Protein AF-A0A2N1C9P4-F1 (afdb_monomer)

Secondary structure (DSSP, 8-state):
---TTSHHHHHHHHHHHHHHHHHHT--HHHHHHHHHHHTT-SSHHHHHHHHHHHHHHTT---TTS-S----HHHHHHHHHHHHS--TTSEEEEEEEEETT-EEEEEEEETTEEEEEEEEHIIIIITTTHHHHHT-EEEPHHHHHHHTPBPTTPPTTT-BGGGSSEEEEEEEEETTSPPPHHHHHHHHIIIIIHHH-S-S-SEEEETTEEEE-HHHHHHHHHHHHHHHH----TTSS--

pLDDT: mean 82.22, std 16.9, range [39.0, 98.0]

Radius of gyration: 30.87 Å; Cα contacts (8 Å, |Δi|>4): 267; chains: 1; bounding box: 104×54×74 Å

Solvent-accessible surface area (backbone atoms only — not comparable to full-atom values): 13790 Å² total; per-residue (Å²): 130,83,69,72,83,43,71,67,42,54,54,51,52,52,51,51,16,53,49,43,18,65,76,70,73,48,58,61,67,63,17,34,26,57,46,23,43,78,73,78,22,92,24,42,66,52,46,52,52,52,52,56,48,55,70,55,64,79,67,75,68,73,92,85,60,102,54,92,84,64,54,68,63,56,51,48,54,51,50,43,53,68,64,56,62,63,85,77,58,48,23,37,40,36,44,41,26,59,60,80,39,67,43,81,46,73,48,76,56,100,86,42,84,48,76,45,80,41,49,40,52,72,72,31,51,74,71,39,43,39,55,75,64,61,30,40,76,56,51,66,70,56,38,53,74,63,61,32,52,23,95,86,40,58,89,88,75,34,39,43,58,81,45,76,53,44,37,34,35,36,76,39,53,44,94,64,51,79,45,72,69,59,49,42,51,48,42,47,67,54,44,30,71,76,65,44,90,73,49,55,40,42,32,26,52,74,66,40,78,42,71,32,69,57,31,55,45,55,51,51,52,52,52,54,52,59,74,64,62,69,85,64,76,86,76,79,75,130

Foldseek 3Di:
DPPCLDPVNVVVLQVQLVVQCVVVVDDSLVSSQVSVVVVVANHNVRSVVVSVVVVVVVQPDPPPDDDPDDRVVNCVVVVVVVVVDPVQFWKKKKFKAAQQDWFWDWDDDPNDIDIDIDGCVPPAVVVPLLVQLPWAKDDLVRQVVLQFADQPDDVPPHGPSVHNMIMIMHIDGNVDHDDLVVSLVSCCVRPCVVRNPRTDQWIAINSRTDGHPSSVVVVVVVVVVVVPPDDDVPPPDD

Mean predicted aligned error: 17.06 Å

Structure (mmCIF, N/CA/C/O backbone):
data_AF-A0A2N1C9P4-F1
#
_entry.id   AF-A0A2N1C9P4-F1
#
loop_
_atom_site.group_PDB
_atom_site.id
_atom_site.type_symbol
_atom_site.label_atom_id
_atom_site.label_alt_id
_atom_site.label_comp_id
_atom_site.label_asym_id
_atom_site.label_entity_id
_atom_site.label_seq_id
_atom_site.pdbx_PDB_ins_code
_atom_site.Cartn_x
_atom_site.Cartn_y
_atom_site.Cartn_z
_atom_site.occupancy
_atom_site.B_iso_or_equiv
_atom_site.auth_seq_id
_atom_site.auth_comp_id
_atom_site.auth_asym_id
_atom_site.auth_atom_id
_atom_site.pdbx_PDB_model_num
ATOM 1 N N . MET A 1 1 ? -39.144 -36.361 -19.947 1.00 58.47 1 MET A N 1
ATOM 2 C CA . MET A 1 1 ? -38.838 -35.463 -18.806 1.00 58.47 1 MET A CA 1
ATOM 3 C C . MET A 1 1 ? -39.472 -34.115 -19.102 1.00 58.47 1 MET A C 1
ATOM 5 O O . MET A 1 1 ? -39.428 -33.712 -20.255 1.00 58.47 1 MET A O 1
ATOM 9 N N . THR A 1 2 ? -40.106 -33.454 -18.130 1.00 65.81 2 THR A N 1
ATOM 10 C CA . THR A 1 2 ? -40.639 -32.092 -18.329 1.00 65.81 2 THR A CA 1
ATOM 11 C C . THR A 1 2 ? -39.482 -31.148 -18.632 1.00 65.81 2 THR A C 1
ATOM 13 O O . THR A 1 2 ? -38.492 -31.174 -17.905 1.00 65.81 2 THR A O 1
ATOM 16 N N . ASP A 1 3 ? -39.596 -30.324 -19.672 1.00 74.56 3 ASP A N 1
ATOM 17 C CA . ASP A 1 3 ? -38.558 -29.346 -19.992 1.00 74.56 3 ASP A CA 1
ATOM 18 C C . ASP A 1 3 ? -38.525 -28.232 -18.934 1.00 74.56 3 ASP A C 1
ATOM 20 O O . ASP A 1 3 ? -39.341 -27.301 -18.917 1.00 74.56 3 ASP A O 1
ATOM 24 N N . ILE A 1 4 ? -37.560 -28.362 -18.024 1.00 79.25 4 ILE A N 1
ATOM 25 C CA . ILE A 1 4 ? -37.358 -27.462 -16.891 1.00 79.25 4 ILE A CA 1
ATOM 26 C C . ILE A 1 4 ? -36.653 -26.152 -17.273 1.00 79.25 4 ILE A C 1
ATOM 28 O O . ILE A 1 4 ? -36.483 -25.267 -16.424 1.00 79.25 4 ILE A O 1
ATOM 32 N N . THR A 1 5 ? -36.198 -26.020 -18.523 1.00 75.50 5 THR A N 1
ATOM 33 C CA . THR A 1 5 ? -35.435 -24.854 -18.986 1.00 75.50 5 THR A CA 1
ATOM 34 C C . THR A 1 5 ? -36.349 -23.693 -19.382 1.00 75.50 5 THR A C 1
ATOM 36 O O . THR A 1 5 ? -35.958 -22.529 -19.225 1.00 75.50 5 THR A O 1
ATOM 39 N N . THR A 1 6 ? -37.593 -24.000 -19.771 1.00 80.62 6 THR A N 1
ATOM 40 C CA . THR A 1 6 ? -38.584 -23.038 -20.267 1.00 80.62 6 THR A CA 1
ATOM 41 C C . THR A 1 6 ? -39.008 -21.987 -19.234 1.00 80.62 6 THR A C 1
ATOM 43 O O . THR A 1 6 ? -39.088 -22.216 -18.019 1.00 80.62 6 THR A O 1
ATOM 46 N N . SER A 1 7 ? -39.343 -20.792 -19.727 1.00 77.81 7 SER A N 1
ATOM 47 C CA . SER A 1 7 ? -39.919 -19.708 -18.918 1.00 77.81 7 SER A CA 1
ATOM 48 C C . SER A 1 7 ? -41.270 -20.109 -18.307 1.00 77.81 7 SER A C 1
ATOM 50 O O . SER A 1 7 ? -41.542 -19.799 -17.143 1.00 77.81 7 SER A O 1
ATOM 52 N N . THR A 1 8 ? -42.073 -20.869 -19.054 1.00 85.12 8 THR A N 1
ATOM 53 C CA . THR A 1 8 ? -43.362 -21.427 -18.626 1.00 85.12 8 THR A CA 1
ATOM 54 C C . THR A 1 8 ? -43.203 -22.352 -17.423 1.00 85.12 8 THR A C 1
ATOM 56 O O . THR A 1 8 ? -43.909 -22.188 -16.423 1.00 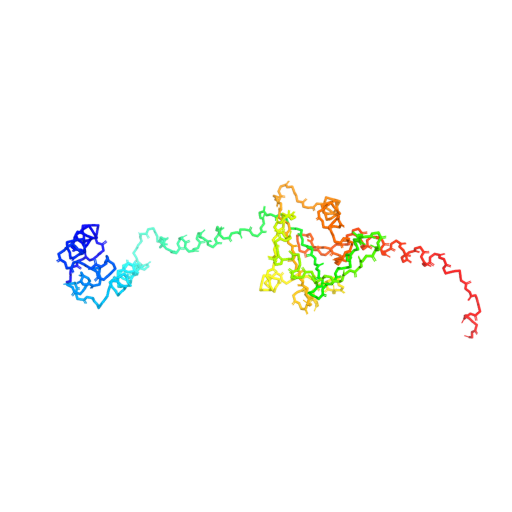85.12 8 THR A O 1
ATOM 59 N N . PHE A 1 9 ? -42.222 -23.261 -17.456 1.00 86.88 9 PHE A N 1
ATOM 60 C CA . PHE A 1 9 ? -41.922 -24.139 -16.327 1.00 86.88 9 PHE A CA 1
ATOM 61 C C . PHE A 1 9 ? -41.561 -23.345 -15.069 1.00 86.88 9 PHE A C 1
ATOM 63 O O . PHE A 1 9 ? -42.098 -23.611 -13.995 1.00 86.88 9 PHE A O 1
ATOM 70 N N . ARG A 1 10 ? -40.715 -22.312 -15.189 1.00 85.38 10 ARG A N 1
ATOM 71 C CA . ARG A 1 10 ? -40.311 -21.471 -14.047 1.00 85.38 10 ARG A CA 1
ATOM 72 C C . ARG A 1 10 ? -41.506 -20.783 -13.389 1.00 85.38 10 ARG A C 1
ATOM 74 O O . ARG A 1 10 ? -41.579 -20.712 -12.160 1.00 85.38 10 ARG A O 1
ATOM 81 N N . SER A 1 11 ? -42.428 -20.269 -14.194 1.00 86.94 11 SER A N 1
ATOM 82 C CA . SER A 1 11 ? -43.646 -19.619 -13.708 1.00 86.94 11 SER A CA 1
ATOM 83 C C . SER A 1 11 ? -44.571 -20.613 -13.004 1.00 86.94 11 SER A C 1
ATOM 85 O O . SER A 1 11 ? -45.055 -20.329 -11.907 1.00 86.94 11 SER A O 1
ATOM 87 N N . ASN A 1 12 ? -44.748 -21.806 -13.572 1.00 89.19 12 ASN A N 1
ATOM 88 C CA . ASN A 1 12 ? -45.571 -22.861 -12.981 1.00 89.19 12 ASN A CA 1
ATOM 89 C C . ASN A 1 12 ? -44.953 -23.430 -11.695 1.00 89.19 12 ASN A C 1
ATOM 91 O O . ASN A 1 12 ? -45.661 -23.614 -10.706 1.00 89.19 12 ASN A O 1
ATOM 95 N N . PHE A 1 13 ? -43.631 -23.612 -11.656 1.00 91.81 13 PHE A N 1
ATOM 96 C CA . PHE A 1 13 ? -42.894 -24.032 -10.462 1.00 91.81 13 PHE A CA 1
ATOM 97 C C . PHE A 1 13 ? -43.070 -23.036 -9.309 1.00 91.81 13 PHE A C 1
ATOM 99 O O . PHE A 1 13 ? -43.371 -23.432 -8.184 1.00 91.81 13 PHE A O 1
ATOM 106 N N . LYS A 1 14 ? -42.946 -21.729 -9.586 1.00 91.00 14 LYS A N 1
ATOM 107 C CA . LYS A 1 14 ? -43.171 -20.677 -8.581 1.00 91.00 14 LYS A CA 1
ATOM 108 C C . LYS A 1 14 ? -44.602 -20.693 -8.046 1.00 91.00 14 LYS A C 1
ATOM 110 O O . LYS A 1 14 ? -44.789 -20.596 -6.836 1.00 91.00 14 LYS A O 1
ATOM 115 N N . LYS A 1 15 ? -45.603 -20.824 -8.926 1.00 92.94 15 LYS A N 1
ATOM 116 C CA . LYS A 1 15 ? -47.015 -20.924 -8.521 1.00 92.94 15 LYS A CA 1
ATOM 117 C C . LYS A 1 15 ? -47.236 -22.133 -7.610 1.00 92.94 15 LYS A C 1
ATOM 119 O O . LYS A 1 15 ? -47.781 -21.974 -6.526 1.00 92.94 15 LYS A O 1
ATOM 124 N N . LEU A 1 16 ? -46.718 -23.299 -7.994 1.00 91.62 16 LEU A N 1
ATOM 125 C CA . LEU A 1 16 ? -46.804 -24.526 -7.204 1.00 91.62 16 LEU A CA 1
ATOM 126 C C . LEU A 1 16 ? -46.154 -24.378 -5.820 1.00 91.62 16 LEU A C 1
ATOM 128 O O . LEU A 1 16 ? -46.776 -24.727 -4.819 1.00 91.62 16 LEU A O 1
ATOM 132 N N . ALA A 1 17 ? -44.941 -23.822 -5.746 1.00 91.94 17 ALA A N 1
ATOM 133 C CA . ALA A 1 17 ? -44.260 -23.580 -4.475 1.00 91.94 17 ALA A CA 1
ATOM 134 C C . ALA A 1 17 ? -45.058 -22.620 -3.576 1.00 91.94 17 ALA A C 1
ATOM 136 O O . ALA A 1 17 ? -45.168 -22.852 -2.377 1.00 91.94 17 ALA A O 1
ATOM 137 N N . ARG A 1 18 ? -45.678 -21.575 -4.145 1.00 92.00 18 ARG A N 1
ATOM 138 C CA . ARG A 1 18 ? -46.551 -20.653 -3.398 1.00 92.00 18 ARG A CA 1
ATOM 139 C C . ARG A 1 18 ? -47.841 -21.315 -2.911 1.00 92.00 18 ARG A C 1
ATOM 141 O O . ARG A 1 18 ? -48.270 -21.017 -1.801 1.00 92.00 18 ARG A O 1
ATOM 148 N N . THR A 1 19 ? -48.441 -22.210 -3.692 1.00 94.25 19 THR A N 1
ATOM 149 C CA . THR A 1 19 ? -49.615 -22.982 -3.259 1.00 94.25 19 THR A CA 1
ATOM 150 C C . THR A 1 19 ? -49.263 -23.923 -2.108 1.00 94.25 19 THR A C 1
ATOM 152 O O . THR A 1 19 ? -49.958 -23.927 -1.100 1.00 94.25 19 THR A O 1
ATOM 155 N N . ILE A 1 20 ? -48.147 -24.653 -2.209 1.00 91.62 20 ILE A N 1
ATOM 156 C CA . ILE A 1 20 ? -47.656 -25.541 -1.141 1.00 91.62 20 ILE A CA 1
ATOM 157 C C . ILE A 1 20 ? -47.338 -24.738 0.127 1.00 91.62 20 ILE A C 1
ATOM 159 O O . ILE A 1 20 ? -47.704 -25.147 1.222 1.00 91.62 20 ILE A O 1
ATOM 163 N N . GLN A 1 21 ? -46.712 -23.566 -0.020 1.00 93.06 21 GLN A N 1
ATOM 164 C CA . GLN A 1 21 ? -46.420 -22.668 1.097 1.00 93.06 21 GLN A CA 1
ATOM 165 C C . GLN A 1 21 ? -47.690 -22.304 1.883 1.00 93.06 21 GLN A C 1
ATOM 167 O O . GLN A 1 21 ? -47.681 -22.344 3.110 1.00 93.06 21 GLN A O 1
ATOM 172 N N . LYS A 1 22 ? -48.771 -21.951 1.173 1.00 92.19 22 LYS A N 1
ATOM 173 C CA . LYS A 1 22 ? -50.045 -21.543 1.780 1.00 92.19 22 LYS A CA 1
ATOM 174 C C . LYS A 1 22 ? -50.816 -22.715 2.385 1.00 92.19 22 LYS A C 1
ATOM 176 O O . LYS A 1 22 ? -51.329 -22.573 3.485 1.00 92.19 22 LYS A O 1
ATOM 181 N N . ASN A 1 23 ? -50.885 -23.846 1.684 1.00 91.75 23 ASN A N 1
ATOM 182 C CA . ASN A 1 23 ? -51.675 -24.998 2.122 1.00 91.75 23 ASN A CA 1
ATOM 183 C C . ASN A 1 23 ? -51.042 -25.716 3.319 1.00 91.75 23 ASN A C 1
ATOM 185 O O . ASN A 1 23 ? -51.755 -26.130 4.226 1.00 91.75 23 ASN A O 1
ATOM 189 N N . ASP A 1 24 ? -49.713 -25.832 3.334 1.00 88.69 24 ASP A N 1
ATOM 190 C CA . ASP A 1 24 ? -49.000 -26.615 4.347 1.00 88.69 24 ASP A CA 1
ATOM 191 C C . ASP A 1 24 ? -48.473 -25.742 5.503 1.00 88.69 24 ASP A C 1
ATOM 193 O O . ASP A 1 24 ? -47.861 -26.263 6.433 1.00 88.69 24 ASP A O 1
ATOM 197 N N . GLY A 1 25 ? -48.641 -24.414 5.433 1.00 90.75 25 GLY A N 1
ATOM 198 C CA . GLY A 1 25 ? -48.176 -23.476 6.463 1.00 90.75 25 GLY A CA 1
ATOM 199 C C . GLY A 1 25 ? -46.653 -23.448 6.660 1.00 90.75 25 GLY A C 1
ATOM 200 O O . GLY A 1 25 ? -46.172 -23.149 7.750 1.00 90.75 25 GLY A O 1
ATOM 201 N N . ILE A 1 26 ? -45.871 -23.782 5.629 1.00 89.25 26 ILE A N 1
ATOM 202 C CA . ILE A 1 26 ? -44.404 -23.886 5.711 1.00 89.25 26 ILE A CA 1
ATOM 203 C C . ILE A 1 26 ? -43.690 -22.667 5.119 1.00 89.25 26 ILE A C 1
ATOM 205 O O . ILE A 1 26 ? -44.245 -21.908 4.325 1.00 89.25 26 ILE A O 1
ATOM 209 N N . CYS A 1 27 ? -42.408 -22.491 5.455 1.00 88.81 27 CYS A N 1
ATOM 210 C CA . CYS A 1 27 ? -41.579 -21.465 4.826 1.00 88.81 27 CYS A CA 1
ATOM 211 C C . CYS A 1 27 ? -41.353 -21.754 3.329 1.00 88.81 27 CYS A C 1
ATOM 213 O O . CYS A 1 27 ? -41.342 -22.904 2.882 1.00 88.81 27 CYS A O 1
ATOM 215 N N . TYR A 1 28 ? -41.141 -20.696 2.541 1.00 89.75 28 TYR A N 1
ATOM 216 C CA . TYR A 1 28 ? -41.050 -20.795 1.081 1.00 89.75 28 TYR A CA 1
ATOM 217 C C . TYR A 1 28 ? -39.915 -21.715 0.604 1.00 89.75 28 TYR A C 1
ATOM 219 O O . TYR A 1 28 ? -40.117 -22.473 -0.337 1.00 89.75 28 TYR A O 1
ATOM 227 N N . SER A 1 29 ? -38.767 -21.720 1.292 1.00 88.81 29 SER A N 1
ATOM 228 C CA . SER A 1 29 ? -37.640 -22.612 0.972 1.00 88.81 29 SER A CA 1
ATOM 229 C C . SER A 1 29 ? -38.039 -24.095 1.058 1.00 88.81 29 SER A C 1
ATOM 231 O O . SER A 1 29 ? -37.927 -24.832 0.079 1.00 88.81 29 SER A O 1
ATOM 233 N N . LYS A 1 30 ? -38.673 -24.512 2.166 1.00 89.12 30 LYS A N 1
ATOM 234 C CA . LYS A 1 30 ? -39.201 -25.882 2.319 1.00 89.12 30 LYS A CA 1
ATOM 235 C C . LYS A 1 30 ? -40.286 -26.207 1.285 1.00 89.12 30 LYS A C 1
ATOM 237 O O . LYS A 1 30 ? -40.386 -27.346 0.829 1.00 89.12 30 LYS A O 1
ATOM 242 N N . ALA A 1 31 ? -41.093 -25.220 0.891 1.00 90.38 31 ALA A N 1
ATOM 243 C CA . ALA A 1 31 ? -42.084 -25.391 -0.169 1.00 90.38 31 ALA A CA 1
ATOM 244 C C . ALA A 1 31 ? -41.442 -25.595 -1.553 1.00 90.38 31 ALA A C 1
ATOM 246 O O . ALA A 1 31 ? -41.960 -26.375 -2.352 1.00 90.38 31 ALA A O 1
ATOM 247 N N . GLN A 1 32 ? -40.304 -24.949 -1.832 1.00 93.00 32 GLN A N 1
ATOM 248 C CA . GLN A 1 32 ? -39.538 -25.161 -3.063 1.00 93.00 32 GLN A CA 1
ATOM 249 C C . GLN A 1 32 ? -38.935 -26.566 -3.121 1.00 93.00 32 GLN A C 1
ATOM 251 O O . GLN A 1 32 ? -39.002 -27.193 -4.176 1.00 93.00 32 GLN A O 1
ATOM 256 N N . ASP A 1 33 ? -38.428 -27.096 -2.007 1.00 89.94 33 ASP A N 1
ATOM 257 C CA . ASP A 1 33 ? -37.924 -28.474 -1.954 1.00 89.94 33 ASP A CA 1
ATOM 258 C C . ASP A 1 33 ? -39.041 -29.498 -2.178 1.00 89.94 33 ASP A C 1
ATOM 260 O O . ASP A 1 33 ? -38.892 -30.427 -2.972 1.00 89.94 33 ASP A O 1
ATOM 264 N N . ARG A 1 34 ? -40.214 -29.301 -1.558 1.00 89.94 34 ARG A N 1
ATOM 265 C CA . ARG A 1 34 ? -41.393 -30.149 -1.817 1.00 89.94 34 ARG A CA 1
ATOM 266 C C . ARG A 1 34 ? -41.859 -30.059 -3.270 1.00 89.94 34 ARG A C 1
ATOM 268 O O . ARG A 1 34 ? -42.225 -31.073 -3.862 1.00 89.94 34 ARG A O 1
ATOM 275 N N . ALA A 1 35 ? -41.835 -28.863 -3.857 1.00 91.19 35 ALA A N 1
ATOM 276 C CA . ALA A 1 35 ? -42.153 -28.675 -5.267 1.00 91.19 35 ALA A CA 1
ATOM 277 C C . ALA A 1 35 ? -41.133 -29.382 -6.176 1.00 91.19 35 ALA A C 1
ATOM 279 O O . ALA A 1 35 ? -41.540 -30.015 -7.144 1.00 91.19 35 ALA A O 1
ATOM 280 N N . ALA A 1 36 ? -39.835 -29.331 -5.858 1.00 91.12 36 ALA A N 1
ATOM 281 C CA . ALA A 1 36 ? -38.777 -30.002 -6.615 1.00 91.12 36 ALA A CA 1
ATOM 282 C C . ALA A 1 36 ? -38.941 -31.532 -6.613 1.00 91.12 36 ALA A C 1
ATOM 284 O O . ALA A 1 36 ? -38.832 -32.156 -7.671 1.00 91.12 36 ALA A O 1
ATOM 285 N N . LYS A 1 37 ? -39.346 -32.116 -5.477 1.00 90.62 37 LYS A N 1
ATOM 286 C CA . LYS A 1 37 ? -39.650 -33.554 -5.362 1.00 90.62 37 LYS A CA 1
ATOM 287 C C . LYS A 1 37 ? -40.773 -34.011 -6.289 1.00 90.62 37 LYS A C 1
ATOM 289 O O . LYS A 1 37 ? -40.684 -35.096 -6.859 1.00 90.62 37 LYS A O 1
ATOM 294 N N . LYS A 1 38 ? -41.787 -33.168 -6.538 1.00 89.00 38 LYS A N 1
ATOM 295 C CA . LYS A 1 38 ? -42.839 -33.463 -7.537 1.00 89.00 38 LYS A CA 1
ATOM 296 C C . LYS A 1 38 ? -42.292 -33.584 -8.964 1.00 89.00 38 LYS A C 1
ATOM 298 O O . LYS A 1 38 ? -42.896 -34.264 -9.786 1.00 89.00 38 LYS A O 1
ATOM 303 N N . TYR A 1 39 ? -41.146 -32.968 -9.242 1.00 87.00 39 TYR A N 1
ATOM 304 C CA . TYR A 1 39 ? -40.430 -33.074 -10.513 1.00 87.00 39 TYR A CA 1
ATOM 305 C C . TYR A 1 39 ? -39.281 -34.093 -10.473 1.00 87.00 39 TYR A C 1
ATOM 307 O O . TYR A 1 39 ? -38.439 -34.073 -11.364 1.00 87.00 39 TYR A O 1
ATOM 315 N N . LYS A 1 40 ? -39.268 -35.005 -9.486 1.00 88.94 40 LYS A N 1
ATOM 316 C CA . LYS A 1 40 ? -38.244 -36.049 -9.294 1.00 88.94 40 LYS A CA 1
ATOM 317 C C . LYS A 1 40 ? -36.839 -35.518 -8.970 1.00 88.94 40 LYS A C 1
ATOM 319 O O . LYS A 1 40 ? -35.855 -36.169 -9.296 1.00 88.94 40 LYS A O 1
ATOM 324 N N . PHE A 1 41 ? -36.747 -34.358 -8.319 1.00 88.62 41 PHE A N 1
ATOM 325 C CA . PHE A 1 41 ? -35.488 -33.834 -7.782 1.00 88.62 41 PHE A CA 1
ATOM 326 C C . PHE A 1 41 ? -35.503 -33.860 -6.256 1.00 88.62 41 PHE A C 1
ATOM 328 O O . PHE A 1 41 ? -36.501 -33.484 -5.643 1.00 88.62 41 PHE A O 1
ATOM 335 N N . ASP A 1 42 ? -34.387 -34.239 -5.637 1.00 87.19 42 ASP A N 1
ATOM 336 C CA . ASP A 1 42 ? -34.299 -34.387 -4.176 1.00 87.19 42 ASP A CA 1
ATOM 337 C C . ASP A 1 42 ? -34.498 -33.066 -3.419 1.00 87.19 42 ASP A C 1
ATOM 339 O O . ASP A 1 42 ? -35.046 -33.046 -2.313 1.00 87.19 42 ASP A O 1
ATOM 343 N N . SER A 1 43 ? -34.087 -31.955 -4.035 1.00 90.88 43 SER A N 1
AT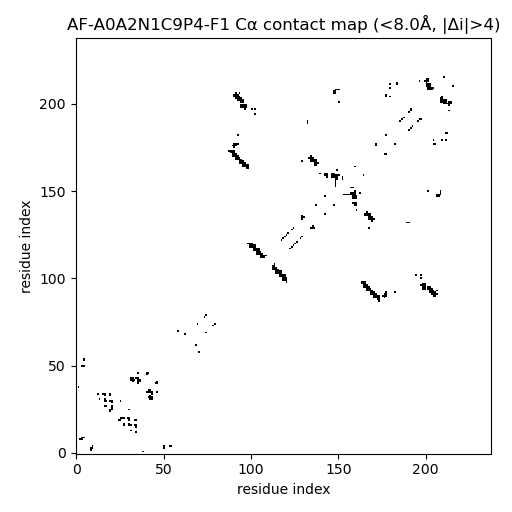OM 344 C CA . SER A 1 43 ? -34.194 -30.600 -3.495 1.00 90.88 43 SER A CA 1
ATOM 345 C C . SER A 1 43 ? -34.275 -29.550 -4.603 1.00 90.88 43 SER A C 1
ATOM 347 O O . SER A 1 43 ? -33.992 -29.813 -5.779 1.00 90.88 43 SER A O 1
ATOM 349 N N . TYR A 1 44 ? -34.622 -28.317 -4.230 1.00 88.25 44 TYR A N 1
ATOM 350 C CA . TYR A 1 44 ? -34.570 -27.179 -5.142 1.00 88.25 44 TYR A CA 1
ATOM 351 C C . TYR A 1 44 ? -33.143 -26.901 -5.633 1.00 88.25 44 TYR A C 1
ATOM 353 O O . TYR A 1 44 ? -32.955 -26.543 -6.798 1.00 88.25 44 TYR A O 1
ATOM 361 N N . HIS A 1 45 ? -32.138 -27.127 -4.783 1.00 88.62 45 HIS A N 1
ATOM 362 C CA . HIS A 1 45 ? -30.732 -27.033 -5.173 1.00 88.62 45 HIS A CA 1
ATOM 363 C C . HIS A 1 45 ? -30.366 -28.058 -6.253 1.00 88.62 45 HIS A C 1
ATOM 365 O O . HIS A 1 45 ? -29.736 -27.682 -7.240 1.00 88.62 45 HIS A O 1
ATOM 371 N N . ALA A 1 46 ? -30.820 -29.311 -6.127 1.00 85.56 46 ALA A N 1
ATOM 372 C CA . ALA A 1 46 ? -30.593 -30.344 -7.141 1.00 85.56 46 ALA A CA 1
ATOM 373 C C . ALA A 1 46 ? -31.244 -29.974 -8.486 1.00 85.56 46 ALA A C 1
ATOM 375 O O . ALA A 1 46 ? -30.611 -30.068 -9.537 1.00 85.56 46 ALA A O 1
ATOM 376 N N . LEU A 1 47 ? -32.477 -29.455 -8.451 1.00 86.81 47 LEU A N 1
ATOM 377 C CA . LEU A 1 47 ? -33.171 -28.957 -9.642 1.00 86.81 47 LEU A CA 1
ATOM 378 C C . LEU A 1 47 ? -32.423 -27.785 -10.301 1.00 86.81 47 LEU A C 1
ATOM 380 O O . LEU A 1 47 ? -32.323 -27.725 -11.527 1.00 86.81 47 LEU A O 1
ATOM 384 N N . GLN A 1 48 ? -31.883 -26.847 -9.514 1.00 85.38 48 GLN A N 1
ATOM 385 C CA . GLN A 1 48 ? -31.088 -25.737 -10.049 1.00 85.38 48 GLN A CA 1
ATOM 386 C C . GLN A 1 48 ? -29.763 -26.199 -10.658 1.00 85.38 48 GLN A C 1
ATOM 388 O O . GLN A 1 48 ? -29.390 -25.709 -11.725 1.00 85.38 48 GLN A O 1
ATOM 393 N N . ALA A 1 49 ? -29.067 -27.122 -9.995 1.00 82.56 49 ALA A N 1
ATOM 394 C CA . ALA A 1 49 ? -27.810 -27.678 -10.476 1.00 82.56 49 ALA A CA 1
ATOM 395 C C . ALA A 1 49 ? -28.007 -28.401 -11.815 1.00 82.56 49 ALA A C 1
ATOM 397 O O . ALA A 1 49 ? -27.305 -28.100 -12.778 1.00 82.56 49 ALA A O 1
ATOM 398 N N . TYR A 1 50 ? -29.034 -29.251 -11.910 1.00 82.56 50 TYR A N 1
ATOM 399 C CA . TYR A 1 50 ? -29.378 -29.956 -13.145 1.00 82.56 50 TYR A CA 1
ATOM 400 C C . TYR A 1 50 ? -29.815 -29.002 -14.268 1.00 82.56 50 TYR A C 1
ATOM 402 O O . TYR A 1 50 ? -29.411 -29.131 -15.419 1.00 82.56 50 TYR A O 1
ATOM 410 N N . ARG A 1 51 ? -30.574 -27.948 -13.949 1.00 80.06 51 ARG A N 1
ATOM 411 C CA . ARG A 1 51 ? -30.905 -26.917 -14.943 1.00 80.06 51 ARG A CA 1
ATOM 412 C C . ARG A 1 51 ? -29.658 -26.196 -15.470 1.00 80.06 51 ARG A C 1
ATOM 414 O O . ARG A 1 51 ? -29.598 -25.849 -16.648 1.00 80.06 51 ARG A O 1
ATOM 421 N N . LYS A 1 52 ? -28.677 -25.939 -14.601 1.00 76.06 52 LYS A N 1
ATOM 422 C CA . LYS A 1 52 ? -27.403 -25.320 -14.982 1.00 76.06 52 LYS A CA 1
ATOM 423 C C . LYS A 1 52 ? -26.557 -26.264 -15.843 1.00 76.06 52 LYS A C 1
ATOM 425 O O . LYS A 1 52 ? -25.887 -25.771 -16.742 1.00 76.06 52 LYS A O 1
ATOM 430 N N . SER A 1 53 ? -26.616 -27.579 -15.611 1.00 71.88 53 SER A N 1
ATOM 431 C CA . SER A 1 53 ? -25.907 -28.569 -16.431 1.00 71.88 53 SER A CA 1
ATOM 432 C C . SER A 1 53 ? -26.537 -28.757 -17.813 1.00 71.88 53 SER A C 1
ATOM 434 O O . SER A 1 53 ? -25.798 -28.758 -18.789 1.00 71.88 53 SER A O 1
ATOM 436 N N . ILE A 1 54 ? -27.872 -28.792 -17.934 1.00 68.69 54 ILE A N 1
ATOM 437 C CA . ILE A 1 54 ? -28.550 -28.865 -19.248 1.00 68.69 54 ILE A CA 1
ATOM 438 C C . ILE A 1 54 ? -28.167 -27.672 -20.136 1.00 68.69 54 ILE A C 1
ATOM 440 O O . ILE A 1 54 ? -27.879 -27.834 -21.316 1.00 68.69 54 ILE A O 1
ATOM 444 N N . ASN A 1 55 ? -28.089 -26.467 -19.564 1.00 60.38 55 ASN A N 1
ATOM 445 C CA . ASN A 1 55 ? -27.642 -25.281 -20.303 1.00 60.38 55 ASN A CA 1
ATOM 446 C C . ASN A 1 55 ? -26.176 -25.359 -20.779 1.00 60.38 55 ASN A C 1
ATOM 448 O O . ASN A 1 55 ? -25.776 -24.539 -21.601 1.00 60.38 55 ASN A O 1
ATOM 452 N N . ASN A 1 56 ? -25.374 -26.299 -20.269 1.00 54.44 56 ASN A N 1
ATOM 453 C CA . ASN A 1 56 ? -24.011 -26.541 -20.741 1.00 54.44 56 ASN A CA 1
ATOM 454 C C . ASN A 1 56 ? -23.947 -27.655 -21.803 1.00 54.44 56 ASN A C 1
ATOM 456 O O . ASN A 1 56 ? -23.071 -27.602 -22.661 1.00 54.44 56 ASN A O 1
ATOM 460 N N . GLU A 1 57 ? -24.865 -28.629 -21.778 1.00 48.62 57 GLU A N 1
ATOM 461 C CA . GLU A 1 57 ? -24.899 -29.753 -22.731 1.00 48.62 57 GLU A CA 1
ATOM 462 C C . GLU A 1 57 ? -25.290 -29.317 -24.154 1.00 48.62 57 GLU A C 1
ATOM 464 O O . GLU A 1 57 ? -24.747 -29.837 -25.126 1.00 48.62 57 GLU A O 1
ATOM 469 N N . SER A 1 58 ? -26.135 -28.291 -24.303 1.00 47.00 58 SER A N 1
ATOM 470 C CA . SER A 1 58 ? -26.546 -27.754 -25.615 1.00 47.00 58 SER A CA 1
ATOM 471 C C . SER A 1 58 ? -25.461 -26.954 -26.358 1.00 47.00 58 SER A C 1
ATOM 473 O O . SER A 1 58 ? -25.707 -26.478 -27.463 1.00 47.00 58 SER A O 1
ATOM 475 N N . ASN A 1 59 ? -24.275 -26.771 -25.765 1.00 47.22 59 ASN A N 1
ATOM 476 C CA . ASN A 1 59 ? -23.199 -25.924 -26.299 1.00 47.22 59 ASN A CA 1
ATOM 477 C C . ASN A 1 59 ? -22.039 -26.704 -26.938 1.00 47.22 59 ASN A C 1
ATOM 479 O O . ASN A 1 59 ? -21.035 -26.100 -27.321 1.00 47.22 59 ASN A O 1
ATOM 483 N N . ILE A 1 60 ? -22.161 -28.026 -27.082 1.00 45.75 60 ILE A N 1
ATOM 484 C CA . ILE A 1 60 ? -21.224 -28.837 -27.868 1.00 45.75 60 ILE A CA 1
ATOM 485 C C . ILE A 1 60 ? -21.815 -28.990 -29.273 1.00 45.75 60 ILE A C 1
ATOM 487 O O . ILE A 1 60 ? -22.360 -30.029 -29.632 1.00 45.75 60 ILE A O 1
ATOM 491 N N . VAL A 1 61 ? -21.752 -27.919 -30.068 1.00 42.47 61 VAL A N 1
ATOM 492 C CA . VAL A 1 61 ? -22.035 -28.006 -31.505 1.00 42.47 61 VAL A CA 1
ATOM 493 C C . VAL A 1 61 ? -20.708 -28.208 -32.228 1.00 42.47 61 VAL A C 1
ATOM 495 O O . VAL A 1 61 ? -19.772 -27.426 -32.085 1.00 42.47 61 VAL A O 1
ATOM 498 N N . ASN A 1 62 ? -20.646 -29.327 -32.944 1.00 40.84 62 ASN A N 1
ATOM 499 C CA . ASN A 1 62 ? -19.542 -29.814 -33.760 1.00 40.84 62 ASN A CA 1
ATOM 500 C C . ASN A 1 62 ? -18.951 -28.699 -34.648 1.00 40.84 62 ASN A C 1
ATOM 502 O O . ASN A 1 62 ? -19.677 -28.076 -35.418 1.00 40.84 62 ASN A O 1
ATOM 506 N N . ALA A 1 63 ? -17.637 -28.474 -34.566 1.00 43.59 63 ALA A N 1
ATOM 507 C CA . ALA A 1 63 ? -16.927 -27.371 -35.225 1.00 43.59 63 ALA A CA 1
ATOM 508 C C . ALA A 1 63 ? -16.862 -27.457 -36.770 1.00 43.59 63 ALA A C 1
ATOM 510 O O . ALA A 1 63 ? -16.258 -26.592 -37.396 1.00 43.59 63 ALA A O 1
ATOM 511 N N . ASN A 1 64 ? -17.475 -28.469 -37.395 1.00 41.62 64 ASN A N 1
ATOM 512 C CA . ASN A 1 64 ? -17.307 -28.777 -38.822 1.00 41.62 64 ASN A CA 1
ATOM 513 C C . ASN A 1 64 ? -18.533 -28.514 -39.717 1.00 41.62 64 ASN A C 1
ATOM 515 O O . ASN A 1 64 ? -18.603 -29.037 -40.826 1.00 41.62 64 ASN A O 1
ATOM 519 N N . LEU A 1 65 ? -19.485 -27.681 -39.297 1.00 39.69 65 LE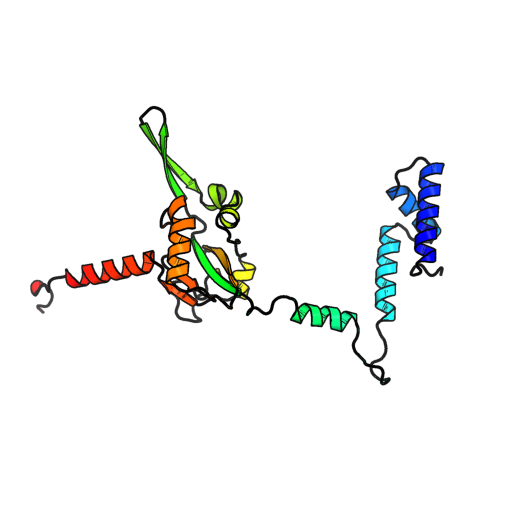U A N 1
ATOM 520 C CA . LEU A 1 65 ? -20.495 -27.129 -40.207 1.00 39.69 65 LEU A CA 1
ATOM 521 C C . LEU A 1 65 ? -20.430 -25.605 -40.118 1.00 39.69 65 LEU A C 1
ATOM 523 O O . LEU A 1 65 ? -20.596 -25.050 -39.038 1.00 39.69 65 LEU A O 1
ATOM 527 N N . GLY A 1 66 ? -20.118 -24.957 -41.243 1.00 42.25 66 GLY A N 1
ATOM 528 C CA . GLY A 1 66 ? -19.820 -23.526 -41.380 1.00 42.25 66 GLY A CA 1
ATOM 529 C C . GLY A 1 66 ? -20.944 -22.571 -40.966 1.00 42.25 66 GLY A C 1
ATOM 530 O O . GLY A 1 66 ? -21.540 -21.908 -41.806 1.00 42.25 66 GLY A O 1
ATOM 531 N N . THR A 1 67 ? -21.199 -22.469 -39.669 1.00 49.66 67 THR A N 1
ATOM 532 C CA . THR A 1 67 ? -21.908 -21.358 -39.022 1.00 49.66 67 THR A CA 1
ATOM 533 C C . THR A 1 67 ? -20.900 -20.501 -38.272 1.00 49.66 67 THR A C 1
ATOM 535 O O . THR A 1 67 ? -19.953 -21.070 -37.733 1.00 49.66 67 THR A O 1
ATOM 538 N N . ASP A 1 68 ? -21.110 -19.178 -38.225 1.00 48.56 68 ASP A N 1
ATOM 539 C CA . ASP A 1 68 ? -20.241 -18.170 -37.589 1.00 48.56 68 ASP A CA 1
ATOM 540 C C . ASP A 1 68 ? -19.822 -18.590 -36.171 1.00 48.56 68 ASP A C 1
ATOM 542 O O . ASP A 1 68 ? -20.499 -18.346 -35.170 1.00 48.56 68 ASP A O 1
ATOM 546 N N . GLY A 1 69 ? -18.709 -19.322 -36.117 1.00 48.03 69 GLY A N 1
ATOM 547 C CA . GLY A 1 69 ? -18.378 -20.271 -35.062 1.00 48.03 69 GLY A CA 1
ATOM 548 C C . GLY A 1 69 ? -17.746 -19.608 -33.857 1.00 48.03 69 GLY A C 1
ATOM 549 O O . GLY A 1 69 ? -16.627 -19.938 -33.475 1.00 48.03 69 GLY A O 1
ATOM 550 N N . VAL A 1 70 ? -18.454 -18.671 -33.238 1.00 50.44 70 VAL A N 1
ATOM 551 C CA . VAL A 1 70 ? -18.026 -18.097 -31.970 1.00 50.44 70 VAL A CA 1
ATOM 552 C C . VAL A 1 70 ? -18.987 -18.560 -30.889 1.00 50.44 70 VAL A C 1
ATOM 554 O O . VAL A 1 70 ? -20.078 -18.023 -30.712 1.00 50.44 70 VAL A O 1
ATOM 557 N N . ASN A 1 71 ? -18.564 -19.578 -30.136 1.00 55.16 71 ASN A N 1
ATOM 558 C CA . ASN A 1 71 ? -19.245 -20.006 -28.919 1.00 55.16 71 ASN A CA 1
ATOM 559 C C . ASN A 1 71 ? -19.449 -18.771 -28.024 1.00 55.16 71 ASN A C 1
ATOM 561 O O . ASN A 1 71 ? -18.483 -18.165 -27.572 1.00 55.16 71 ASN A O 1
ATOM 565 N N . PHE A 1 72 ? -20.699 -18.378 -27.769 1.00 51.94 72 PHE A N 1
ATOM 566 C CA . PHE A 1 72 ? -21.029 -17.143 -27.045 1.00 51.94 72 PHE A CA 1
ATOM 567 C C . PHE A 1 72 ? -20.458 -17.116 -25.619 1.00 51.94 72 PHE A C 1
ATOM 569 O O . PHE A 1 72 ? -20.180 -16.049 -25.070 1.00 51.94 72 PHE A O 1
ATOM 576 N N . GLN A 1 73 ? -20.256 -18.287 -25.013 1.00 51.44 73 GLN A N 1
ATOM 577 C CA . GLN A 1 73 ? -19.594 -18.448 -23.723 1.00 51.44 73 GLN A CA 1
ATOM 578 C C . GLN A 1 73 ? -18.073 -18.408 -23.845 1.00 51.44 73 GLN A C 1
ATOM 580 O O . GLN A 1 73 ? -17.442 -17.844 -22.962 1.00 51.44 73 GLN A O 1
ATOM 585 N N . TYR A 1 74 ? -17.487 -18.902 -24.940 1.00 53.94 74 TYR A N 1
ATOM 586 C CA . TYR A 1 74 ? -16.076 -18.673 -25.268 1.00 53.94 74 TYR A CA 1
ATOM 587 C C . TYR A 1 74 ? -15.817 -17.193 -25.561 1.00 53.94 74 TYR A C 1
ATOM 589 O O . TYR A 1 74 ? -14.901 -16.629 -24.988 1.00 53.94 74 TYR A O 1
ATOM 597 N N . ALA A 1 75 ? -16.662 -16.518 -26.341 1.00 54.59 75 ALA A N 1
ATOM 598 C CA . ALA A 1 75 ? -16.602 -15.072 -26.551 1.00 54.59 75 ALA A CA 1
ATOM 599 C C . ALA A 1 75 ? -16.873 -14.277 -25.275 1.00 54.59 75 ALA A C 1
ATOM 601 O O . ALA A 1 75 ? -16.255 -13.240 -25.082 1.00 54.59 75 ALA A O 1
ATOM 602 N N . LYS A 1 76 ? -17.737 -14.739 -24.364 1.00 54.12 76 LYS A N 1
ATOM 603 C CA . LYS A 1 76 ? -17.858 -14.117 -23.037 1.00 54.12 76 LYS A CA 1
ATOM 604 C C . LYS A 1 76 ? -16.652 -14.407 -22.153 1.00 54.12 76 LYS A C 1
ATOM 606 O O . LYS A 1 76 ? -16.222 -13.505 -21.460 1.00 54.12 76 LYS A O 1
ATOM 611 N N . ALA A 1 77 ? -16.086 -15.608 -22.163 1.00 50.56 77 ALA A N 1
ATOM 612 C CA . ALA A 1 77 ? -14.936 -15.963 -21.332 1.00 50.56 77 ALA A CA 1
ATOM 613 C C . ALA A 1 77 ? -13.640 -15.310 -21.840 1.00 50.56 77 ALA A C 1
ATOM 615 O O . ALA A 1 77 ? -12.887 -14.755 -21.053 1.00 50.56 77 ALA A O 1
ATOM 616 N N . GLN A 1 78 ? -13.408 -15.305 -23.152 1.00 52.72 78 GLN A N 1
ATOM 617 C CA . GLN A 1 78 ? -12.278 -14.645 -23.813 1.00 52.72 78 GLN A CA 1
ATOM 618 C C . GLN A 1 78 ? -12.492 -13.137 -23.962 1.00 52.72 78 GLN A C 1
ATOM 620 O O . GLN A 1 78 ? -11.578 -12.358 -23.721 1.00 52.72 78 GLN A O 1
ATOM 625 N N . GLY A 1 79 ? -13.710 -12.691 -24.268 1.00 43.31 79 GLY A N 1
ATOM 626 C CA . GLY A 1 79 ? -14.068 -11.270 -24.265 1.00 43.31 79 GLY A CA 1
ATOM 627 C C . GLY A 1 79 ? -14.038 -10.663 -22.863 1.00 43.31 79 GLY A C 1
ATOM 628 O O . GLY A 1 79 ? -13.722 -9.486 -22.727 1.00 43.31 79 GLY A O 1
ATOM 629 N N . ASN A 1 80 ? -14.270 -11.461 -21.813 1.00 47.97 80 ASN A N 1
ATOM 630 C CA . ASN A 1 80 ? -13.996 -11.055 -20.436 1.00 47.97 80 ASN A CA 1
ATOM 631 C C . ASN A 1 80 ? -12.525 -11.211 -20.051 1.00 47.97 80 ASN A C 1
ATOM 633 O O . ASN A 1 80 ? -12.116 -10.484 -19.167 1.00 47.97 80 ASN A O 1
ATOM 637 N N . LYS A 1 81 ? -11.704 -12.040 -20.712 1.00 46.50 81 LYS A N 1
ATOM 638 C CA . LYS A 1 81 ? -10.238 -11.979 -20.545 1.00 46.50 81 LYS A CA 1
ATOM 639 C C . LYS A 1 81 ? -9.652 -10.695 -21.136 1.00 46.50 81 LYS A C 1
ATOM 641 O O . LYS A 1 81 ? -8.786 -10.097 -20.521 1.00 46.50 81 LYS A O 1
ATOM 646 N N . GLY A 1 82 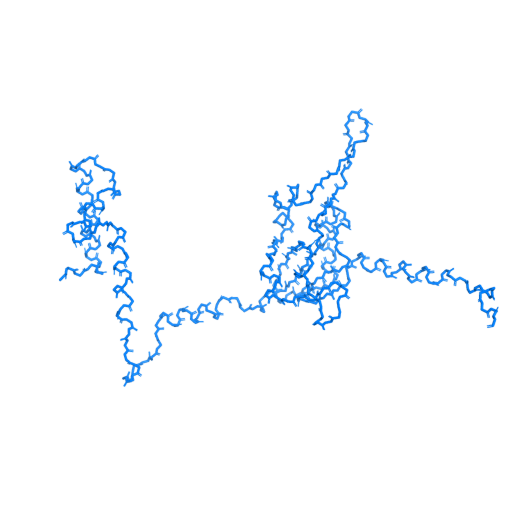? -10.170 -10.224 -22.274 1.00 39.00 82 GLY A N 1
ATOM 647 C CA . GLY A 1 82 ? -9.788 -8.925 -22.847 1.00 39.00 82 GLY A CA 1
ATOM 648 C C . GLY A 1 82 ? -10.351 -7.711 -22.089 1.00 39.00 82 GLY A C 1
ATOM 649 O O . GLY A 1 82 ? -9.782 -6.626 -22.163 1.00 39.00 82 GLY A O 1
ATOM 650 N N . LYS A 1 83 ? -11.464 -7.884 -21.356 1.00 42.97 83 LYS A N 1
ATOM 651 C CA . LYS A 1 83 ? -12.084 -6.855 -20.493 1.00 42.97 83 LYS A CA 1
ATOM 652 C C . LYS A 1 83 ? -11.712 -6.964 -19.011 1.00 42.97 83 LYS A C 1
ATOM 654 O O . LYS A 1 83 ? -11.976 -6.028 -18.261 1.00 42.97 83 LYS A O 1
ATOM 659 N N . GLN A 1 84 ? -11.090 -8.056 -18.579 1.00 44.09 84 GLN A N 1
ATOM 660 C CA . GLN A 1 84 ? -10.366 -8.135 -17.317 1.00 44.09 84 GLN A CA 1
ATOM 661 C C . GLN A 1 84 ? -9.050 -7.392 -17.522 1.00 44.09 84 GLN A C 1
ATOM 663 O O . GLN A 1 84 ? -8.018 -7.996 -17.766 1.00 44.09 84 GLN A O 1
ATOM 668 N N . LEU A 1 85 ? -9.164 -6.063 -17.454 1.00 44.50 85 LEU A N 1
ATOM 669 C CA . LEU A 1 85 ? -8.092 -5.107 -17.213 1.00 44.50 85 LEU A CA 1
ATOM 670 C C . LEU A 1 85 ? -6.907 -5.278 -18.160 1.00 44.50 85 LEU A C 1
ATOM 672 O O . LEU A 1 85 ? -5.964 -6.013 -17.892 1.00 44.50 85 LEU A O 1
ATOM 676 N N . ASN A 1 86 ? -6.909 -4.498 -19.238 1.00 41.94 86 ASN A N 1
ATOM 677 C CA . ASN A 1 86 ? -5.651 -4.119 -19.858 1.00 41.94 86 ASN A CA 1
ATOM 678 C C . ASN A 1 86 ? -4.785 -3.530 -18.715 1.00 41.94 86 ASN A C 1
ATOM 680 O O . ASN A 1 86 ? -5.183 -2.497 -18.168 1.00 41.94 86 ASN A O 1
ATOM 684 N N . PRO A 1 87 ? -3.639 -4.130 -18.326 1.00 49.47 87 PRO A N 1
ATOM 685 C CA . PRO A 1 87 ? -2.777 -3.621 -17.242 1.00 49.47 87 PRO A CA 1
ATOM 686 C C . PRO A 1 87 ? -2.265 -2.193 -17.507 1.00 49.47 87 PRO A C 1
ATOM 688 O O . PRO A 1 87 ? -1.616 -1.568 -16.683 1.00 49.47 87 PRO A O 1
ATOM 691 N N . ASN A 1 88 ? -2.572 -1.679 -18.697 1.00 55.06 88 ASN A N 1
ATOM 692 C CA . ASN A 1 88 ? -2.174 -0.420 -19.278 1.00 55.06 88 ASN A CA 1
ATOM 693 C C . ASN A 1 88 ? -3.218 0.706 -19.170 1.00 55.06 88 ASN A C 1
ATOM 695 O O . ASN A 1 88 ? -3.093 1.655 -19.936 1.00 55.06 88 ASN A O 1
ATOM 699 N N . GLN A 1 89 ? -4.250 0.637 -18.322 1.00 70.31 89 GLN A N 1
ATOM 700 C CA . GLN A 1 89 ? -5.242 1.735 -18.222 1.00 70.31 89 GLN A CA 1
ATOM 701 C C . GLN A 1 89 ? -4.962 2.745 -17.111 1.00 70.31 89 GLN A C 1
ATOM 703 O O . GLN A 1 89 ? -5.416 3.886 -17.195 1.00 70.31 89 GLN A O 1
ATOM 708 N N . HIS A 1 90 ? -4.182 2.354 -16.108 1.00 86.88 90 HIS A N 1
ATOM 709 C CA . HIS A 1 90 ? -3.860 3.205 -14.975 1.00 86.88 90 HIS A CA 1
ATOM 710 C C . HIS A 1 90 ? -2.355 3.351 -14.824 1.00 86.88 90 HIS A C 1
ATOM 712 O O . HIS A 1 90 ? -1.6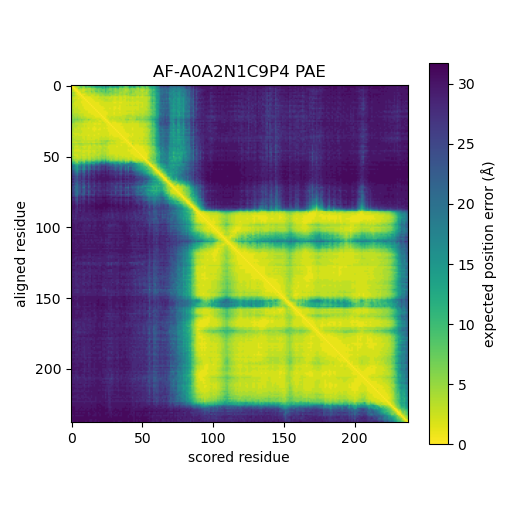03 2.442 -15.169 1.00 86.88 90 HIS A O 1
ATOM 718 N N . SER A 1 91 ? -1.943 4.510 -14.325 1.00 93.94 91 SER A N 1
ATOM 719 C CA . SER A 1 91 ? -0.612 4.690 -13.774 1.00 93.94 91 SER A CA 1
ATOM 720 C C . SER A 1 91 ? -0.651 4.373 -12.282 1.00 93.94 91 SER A C 1
ATOM 722 O O . SER A 1 91 ? -1.565 4.806 -11.570 1.00 93.94 91 SER A O 1
ATOM 724 N N . SER A 1 92 ? 0.319 3.585 -11.840 1.00 95.25 92 SER A N 1
ATOM 725 C CA . SER A 1 92 ? 0.444 3.038 -10.495 1.00 95.25 92 SER A CA 1
ATOM 726 C C . SER A 1 92 ? 1.529 3.772 -9.717 1.00 95.25 92 SER A C 1
ATOM 728 O O . SER A 1 92 ? 2.625 4.000 -10.229 1.00 95.25 92 SER A O 1
ATOM 730 N N . LEU A 1 93 ? 1.208 4.125 -8.476 1.00 97.69 93 LEU A N 1
ATOM 731 C CA . LEU A 1 93 ? 2.162 4.519 -7.451 1.00 97.69 93 LEU A CA 1
ATOM 732 C C . LEU A 1 93 ? 2.004 3.556 -6.280 1.00 97.69 93 LEU A C 1
ATOM 734 O O . LEU A 1 93 ? 0.962 3.555 -5.625 1.00 97.69 93 LEU A O 1
ATOM 738 N N . LEU A 1 94 ? 3.036 2.771 -6.001 1.00 97.56 94 LEU A N 1
ATOM 739 C CA . LEU A 1 94 ? 3.056 1.824 -4.894 1.00 97.56 94 LEU A CA 1
ATOM 740 C C . LEU A 1 94 ? 4.042 2.280 -3.817 1.00 97.56 94 LEU A C 1
ATOM 742 O O . LEU A 1 94 ? 5.181 2.638 -4.117 1.00 97.56 94 LEU A O 1
ATOM 746 N N . VAL A 1 95 ? 3.586 2.265 -2.566 1.00 97.69 95 VAL A N 1
ATOM 747 C CA . VAL A 1 95 ? 4.346 2.664 -1.375 1.00 97.69 95 VAL A CA 1
ATOM 748 C C . VAL A 1 95 ? 4.457 1.459 -0.450 1.00 97.69 95 VAL A C 1
ATOM 750 O O . VAL A 1 95 ? 3.444 0.813 -0.175 1.00 97.69 95 VAL A O 1
ATOM 753 N N . ALA A 1 96 ? 5.674 1.163 0.005 1.00 96.25 96 ALA A N 1
ATOM 754 C CA . ALA A 1 96 ? 5.972 0.004 0.840 1.00 96.25 96 ALA A CA 1
ATOM 755 C C . ALA A 1 96 ? 6.277 0.404 2.291 1.00 96.25 96 ALA A C 1
ATOM 757 O O . ALA A 1 96 ? 6.948 1.407 2.554 1.00 96.25 96 ALA A O 1
ATOM 758 N N . PHE A 1 97 ? 5.811 -0.425 3.216 1.00 95.31 97 PHE A N 1
ATOM 759 C CA . PHE A 1 97 ? 5.984 -0.326 4.661 1.00 95.31 97 PHE A CA 1
ATOM 760 C C . PHE A 1 97 ? 6.538 -1.655 5.170 1.00 95.31 97 PHE A C 1
ATOM 762 O O . PHE A 1 97 ? 6.244 -2.695 4.589 1.00 95.31 97 PHE A O 1
ATOM 769 N N . HIS A 1 98 ? 7.300 -1.631 6.260 1.00 91.50 98 HIS A N 1
ATOM 770 C CA . HIS A 1 98 ? 7.619 -2.864 6.979 1.00 91.50 98 HIS A CA 1
ATOM 771 C C . HIS A 1 98 ? 6.350 -3.460 7.602 1.00 91.50 98 HIS A C 1
ATOM 773 O O . HIS A 1 98 ? 5.532 -2.713 8.144 1.00 91.50 98 HIS A O 1
ATOM 779 N N . ASP A 1 99 ? 6.195 -4.784 7.549 1.00 86.19 99 ASP A N 1
ATOM 780 C CA . ASP A 1 99 ? 5.034 -5.480 8.129 1.00 86.19 99 ASP A CA 1
ATOM 781 C C . ASP A 1 99 ? 4.944 -5.325 9.655 1.00 86.19 99 ASP A C 1
ATOM 783 O O . ASP A 1 99 ? 3.856 -5.295 10.230 1.00 86.19 99 ASP A O 1
ATOM 787 N N . ASP A 1 100 ? 6.086 -5.176 10.324 1.00 89.25 100 ASP A N 1
ATOM 788 C CA . ASP A 1 100 ? 6.195 -4.989 11.770 1.00 89.25 100 ASP A CA 1
ATOM 789 C C . ASP A 1 100 ? 6.267 -3.511 12.190 1.00 89.25 100 ASP A C 1
ATOM 791 O O . ASP A 1 100 ? 6.587 -3.205 13.343 1.00 89.25 100 ASP A O 1
ATOM 795 N N . LEU A 1 101 ? 5.950 -2.582 11.277 1.00 93.44 101 LEU A N 1
ATOM 796 C CA . LEU A 1 101 ? 6.066 -1.151 11.529 1.00 93.44 101 LEU A CA 1
ATOM 797 C C . LEU A 1 101 ? 5.302 -0.741 12.797 1.00 93.44 101 LEU A C 1
ATOM 799 O O . LEU A 1 101 ? 4.097 -0.963 12.944 1.00 93.44 101 LEU A O 1
ATOM 803 N N . THR A 1 102 ? 6.013 -0.054 13.688 1.00 93.94 102 THR A N 1
ATOM 804 C CA . THR A 1 102 ? 5.442 0.606 14.861 1.00 93.94 102 THR A CA 1
ATOM 805 C C . THR A 1 102 ? 5.605 2.116 14.754 1.00 93.94 102 THR A C 1
ATOM 807 O O . THR A 1 102 ? 6.623 2.636 14.286 1.00 93.94 102 THR A O 1
ATOM 810 N N . ILE A 1 103 ? 4.569 2.836 15.173 1.00 93.62 103 ILE A N 1
ATOM 811 C CA . ILE A 1 103 ? 4.499 4.292 15.124 1.00 93.62 103 ILE A CA 1
ATOM 812 C C . ILE A 1 103 ? 4.475 4.806 16.557 1.00 93.62 103 ILE A C 1
ATOM 814 O O . ILE A 1 103 ? 3.629 4.420 17.361 1.00 93.62 103 ILE A O 1
ATOM 818 N N . LEU A 1 104 ? 5.421 5.689 16.872 1.00 91.50 104 LEU A N 1
ATOM 819 C CA . LEU A 1 104 ? 5.437 6.405 18.137 1.00 91.50 104 LEU A CA 1
ATOM 820 C C . LEU A 1 104 ? 4.477 7.588 18.049 1.00 91.50 104 LEU A C 1
ATOM 822 O O . LEU A 1 104 ? 4.703 8.520 17.274 1.00 91.50 104 LEU A O 1
ATOM 826 N N . LYS A 1 105 ? 3.434 7.568 18.873 1.00 88.31 105 LYS A N 1
ATOM 827 C CA . LYS A 1 105 ? 2.474 8.657 18.988 1.00 88.31 105 LYS A CA 1
ATOM 828 C C . LYS A 1 105 ? 2.604 9.313 20.347 1.00 88.31 105 LYS A C 1
ATOM 830 O O . LYS A 1 105 ? 2.493 8.654 21.378 1.00 88.31 105 LYS A O 1
ATOM 835 N N . SER A 1 106 ? 2.804 10.624 20.336 1.00 88.38 106 SER A N 1
ATOM 836 C CA . SER A 1 106 ? 2.849 11.423 21.554 1.00 88.38 106 SER A CA 1
ATOM 837 C C . SER A 1 106 ? 1.606 12.294 21.644 1.00 88.38 106 SER A C 1
ATOM 839 O O . SER A 1 106 ? 1.243 12.976 20.686 1.00 88.38 106 SER A O 1
ATOM 841 N N . HIS A 1 107 ? 0.958 12.290 22.800 1.00 86.75 107 HIS A N 1
ATOM 842 C CA . HIS A 1 107 ? -0.140 13.196 23.110 1.00 86.75 107 HIS A CA 1
ATOM 843 C C . HIS A 1 107 ? 0.034 13.752 24.522 1.00 86.75 107 HIS A C 1
ATOM 845 O O . HIS A 1 107 ? 0.845 13.257 25.303 1.00 86.75 107 HIS A O 1
ATOM 851 N N . LYS A 1 108 ? -0.685 14.834 24.821 1.00 90.06 108 LYS A N 1
ATOM 852 C CA . LYS A 1 108 ? -0.721 15.394 26.170 1.00 90.06 108 LYS A CA 1
ATOM 853 C C . LYS A 1 108 ? -1.942 14.871 26.905 1.00 90.06 108 LYS A C 1
ATOM 855 O O . LYS A 1 108 ? -3.052 15.042 26.405 1.00 90.06 108 LYS A O 1
ATOM 860 N N . GLU A 1 109 ? -1.727 14.325 28.089 1.00 89.62 109 GLU A N 1
ATOM 861 C CA . GLU A 1 109 ? -2.776 13.950 29.036 1.00 89.62 109 GLU A CA 1
ATOM 862 C C . GLU A 1 109 ? -2.419 14.602 30.377 1.00 89.62 109 GLU A C 1
ATOM 864 O O . GLU A 1 109 ? -1.276 14.523 30.820 1.00 89.62 109 GLU A O 1
ATOM 869 N N . ASP A 1 110 ? -3.341 15.384 30.944 1.00 86.00 110 ASP A N 1
ATOM 870 C CA . ASP A 1 110 ? -3.161 16.116 32.212 1.00 86.00 110 ASP A CA 1
ATOM 871 C C . ASP A 1 110 ? -1.868 16.954 32.344 1.00 86.00 110 ASP A C 1
ATOM 873 O O . ASP A 1 110 ? -1.359 17.207 33.433 1.00 86.00 110 ASP A O 1
ATOM 877 N N . GLY A 1 111 ? -1.352 17.460 31.220 1.00 87.69 111 GLY A N 1
ATOM 878 C CA . GLY A 1 111 ? -0.149 18.300 31.175 1.00 87.69 111 GLY A CA 1
ATOM 879 C C . GLY A 1 111 ? 1.164 17.529 31.023 1.00 87.69 111 GLY A C 1
ATOM 880 O O . GLY A 1 111 ? 2.191 18.156 30.752 1.00 87.69 111 GLY A O 1
ATOM 881 N N . GLU A 1 112 ? 1.131 16.199 31.092 1.00 88.88 112 GLU A N 1
ATOM 882 C CA . GLU A 1 112 ? 2.271 15.325 30.822 1.00 88.88 112 GLU A CA 1
ATOM 883 C C . GLU A 1 112 ? 2.263 14.842 29.367 1.00 88.88 112 GLU A C 1
ATOM 885 O O . GLU A 1 112 ? 1.216 14.695 28.736 1.00 88.88 112 GLU A O 1
ATOM 890 N N . PHE A 1 113 ? 3.453 14.628 28.802 1.00 90.19 113 PHE A N 1
ATOM 891 C CA . PHE A 1 113 ? 3.592 14.018 27.482 1.00 90.19 113 PHE A CA 1
ATOM 892 C C . PHE A 1 113 ? 3.627 12.503 27.627 1.00 90.19 113 PHE A C 1
ATOM 894 O O . PHE A 1 113 ? 4.584 11.949 28.167 1.00 90.19 113 PHE A O 1
ATOM 901 N N . ILE A 1 114 ? 2.613 11.842 27.081 1.00 90.81 114 ILE A N 1
ATOM 902 C CA . ILE A 1 114 ? 2.536 10.389 27.022 1.00 90.81 114 ILE A CA 1
ATOM 903 C C . ILE A 1 114 ? 2.882 9.949 25.609 1.00 90.81 114 ILE A C 1
ATOM 905 O O . ILE A 1 114 ? 2.340 10.464 24.628 1.00 90.81 114 ILE A O 1
ATOM 909 N N . SER A 1 115 ? 3.787 8.980 25.520 1.00 91.56 115 SER A N 1
ATOM 910 C CA . SER A 1 115 ? 4.231 8.378 24.269 1.00 91.56 115 SER A CA 1
ATOM 911 C C . SER A 1 115 ? 3.843 6.906 24.241 1.00 91.56 115 SER A C 1
ATOM 913 O O . SER A 1 115 ? 4.203 6.152 25.144 1.00 91.56 115 SER A O 1
ATOM 915 N N . ILE A 1 116 ? 3.117 6.502 23.201 1.00 91.81 116 ILE A N 1
ATOM 916 C CA . ILE A 1 116 ? 2.628 5.135 23.006 1.00 91.81 116 ILE A CA 1
ATOM 917 C C . ILE A 1 116 ? 3.153 4.623 21.668 1.00 91.81 116 ILE A C 1
ATOM 919 O O . ILE A 1 116 ? 3.164 5.351 20.674 1.00 91.81 116 ILE A O 1
ATOM 923 N N . TRP A 1 117 ? 3.595 3.369 21.656 1.00 91.38 117 TRP A N 1
ATOM 924 C CA . TRP A 1 117 ? 3.924 2.650 20.433 1.00 91.38 117 TRP A CA 1
ATOM 925 C C . TRP A 1 117 ? 2.677 1.934 19.921 1.00 91.38 117 TRP A C 1
ATOM 927 O O . TRP A 1 117 ? 2.131 1.065 20.599 1.00 91.38 117 TRP A O 1
ATOM 937 N N . GLU A 1 118 ? 2.235 2.306 18.728 1.00 93.12 118 GLU A N 1
ATOM 938 C CA . GLU A 1 118 ? 1.081 1.730 18.042 1.00 93.12 118 GLU A CA 1
ATOM 939 C C . GLU A 1 118 ? 1.569 0.845 16.884 1.00 93.12 118 GLU A C 1
ATOM 941 O O . GLU A 1 118 ? 2.478 1.225 16.144 1.00 93.12 118 GLU A O 1
ATOM 946 N N . ASN A 1 119 ? 0.995 -0.348 16.719 1.00 93.75 119 ASN A N 1
ATOM 947 C CA . ASN A 1 119 ? 1.303 -1.213 15.580 1.00 93.75 119 ASN A CA 1
ATOM 948 C C . ASN A 1 119 ? 0.562 -0.711 14.330 1.00 93.75 119 ASN A C 1
ATOM 950 O O . ASN A 1 119 ? -0.651 -0.505 14.363 1.00 93.75 119 ASN A O 1
ATOM 954 N N . PHE A 1 120 ? 1.282 -0.519 13.224 1.00 93.06 120 PHE A N 1
ATOM 955 C CA . PHE A 1 120 ? 0.722 0.064 12.005 1.00 93.06 120 PHE A CA 1
ATOM 956 C C . PHE A 1 120 ? -0.368 -0.808 11.373 1.00 93.06 120 PHE A C 1
ATOM 958 O O . PHE A 1 120 ? -1.385 -0.284 10.912 1.00 93.06 120 PHE A O 1
ATOM 965 N N . GLN A 1 121 ? -0.200 -2.133 11.391 1.00 91.94 121 GLN A N 1
ATOM 966 C CA . GLN A 1 121 ? -1.197 -3.049 10.847 1.00 91.94 121 GLN A CA 1
ATOM 967 C C . GLN A 1 121 ? -2.537 -2.886 11.577 1.00 91.94 121 GLN A C 1
ATOM 969 O O . GLN A 1 121 ? -3.551 -2.598 10.942 1.00 91.94 121 GLN A O 1
ATOM 974 N N . THR A 1 122 ? -2.538 -2.991 12.907 1.00 92.38 122 THR A N 1
ATOM 975 C CA . THR A 1 122 ? -3.782 -3.003 13.694 1.00 92.38 122 THR A CA 1
ATOM 976 C C . THR A 1 122 ? -4.396 -1.617 13.876 1.00 92.38 122 THR A C 1
ATOM 978 O O . THR A 1 122 ? -5.619 -1.469 13.866 1.00 92.38 122 THR A O 1
ATOM 981 N N . GLU A 1 123 ? -3.569 -0.584 14.055 1.00 93.69 123 GLU A N 1
ATOM 982 C CA . GLU A 1 123 ? -4.048 0.760 14.390 1.00 93.69 123 GLU A CA 1
ATOM 983 C C . GLU A 1 123 ? -4.338 1.631 13.167 1.00 93.69 123 GLU A C 1
ATOM 985 O O . GLU A 1 123 ? -5.093 2.595 13.281 1.00 93.69 123 GLU A O 1
ATOM 990 N N . TYR A 1 124 ? -3.808 1.277 11.993 1.00 93.69 124 TYR A N 1
ATOM 991 C CA . TYR A 1 124 ? -3.983 2.063 10.773 1.00 93.69 124 TYR A CA 1
ATOM 992 C C . TYR A 1 124 ? -4.580 1.222 9.646 1.00 93.69 124 TYR A C 1
ATOM 994 O O . TYR A 1 124 ? -5.688 1.511 9.183 1.00 93.69 124 TYR A O 1
ATOM 1002 N N . LEU A 1 125 ? -3.885 0.178 9.187 1.00 92.75 125 LEU A N 1
ATOM 1003 C CA . LEU A 1 125 ? -4.301 -0.564 7.992 1.00 92.75 125 LEU A CA 1
ATOM 1004 C C . LEU A 1 125 ? -5.642 -1.282 8.177 1.00 92.75 125 LEU A C 1
ATOM 1006 O O . LEU A 1 125 ? -6.548 -1.076 7.365 1.00 92.75 125 LEU A O 1
ATOM 1010 N N . ASP A 1 126 ? -5.805 -2.035 9.265 1.00 93.12 126 ASP A N 1
ATOM 1011 C CA . ASP A 1 126 ? -7.043 -2.759 9.591 1.00 93.12 126 ASP A CA 1
ATOM 1012 C C . ASP A 1 126 ? -8.222 -1.806 9.839 1.00 93.12 126 ASP A C 1
ATOM 1014 O O . ASP A 1 126 ? -9.382 -2.148 9.591 1.00 93.12 126 ASP A O 1
ATOM 1018 N N . LYS A 1 127 ? -7.929 -0.572 10.272 1.00 95.12 127 LYS A N 1
ATOM 1019 C CA . LYS A 1 127 ? -8.917 0.501 10.465 1.00 95.12 127 LYS A CA 1
ATOM 1020 C C . LYS A 1 127 ? -9.233 1.278 9.186 1.00 95.12 127 LYS A C 1
ATOM 1022 O O . LYS A 1 127 ? -10.102 2.143 9.201 1.00 95.12 127 LYS A O 1
ATOM 1027 N N . GLY A 1 128 ? -8.612 0.923 8.061 1.00 93.81 128 GLY A N 1
ATOM 1028 C CA . GLY A 1 128 ? -8.949 1.456 6.745 1.00 93.81 128 GLY A CA 1
ATOM 1029 C C . GLY A 1 128 ? -8.062 2.598 6.254 1.00 93.81 128 GLY A C 1
ATOM 1030 O O . GLY A 1 128 ? -8.423 3.219 5.253 1.00 93.81 128 GLY A O 1
ATOM 1031 N N . PHE A 1 129 ? -6.897 2.833 6.869 1.00 95.25 129 PHE A N 1
ATOM 1032 C CA . PHE A 1 129 ? -5.945 3.887 6.487 1.00 95.25 129 PHE A CA 1
ATOM 1033 C C . PHE A 1 129 ? -5.695 3.960 4.975 1.00 95.25 129 PHE A C 1
ATOM 1035 O O . PHE A 1 129 ? -5.797 5.031 4.379 1.00 95.25 129 PHE A O 1
ATOM 1042 N N . ALA A 1 130 ? -5.443 2.816 4.323 1.00 95.50 130 ALA A N 1
ATOM 1043 C CA . ALA A 1 130 ? -5.211 2.765 2.878 1.00 95.50 130 ALA A CA 1
ATOM 1044 C C . ALA A 1 130 ? -6.373 3.399 2.093 1.00 95.50 130 ALA A C 1
ATOM 1046 O O . ALA A 1 130 ? -6.157 4.224 1.210 1.00 95.50 130 ALA A O 1
ATOM 1047 N N . LYS A 1 131 ? -7.617 3.082 2.462 1.00 95.38 131 LYS A N 1
ATOM 1048 C CA . LYS A 1 131 ? -8.810 3.639 1.819 1.00 95.38 131 LYS A CA 1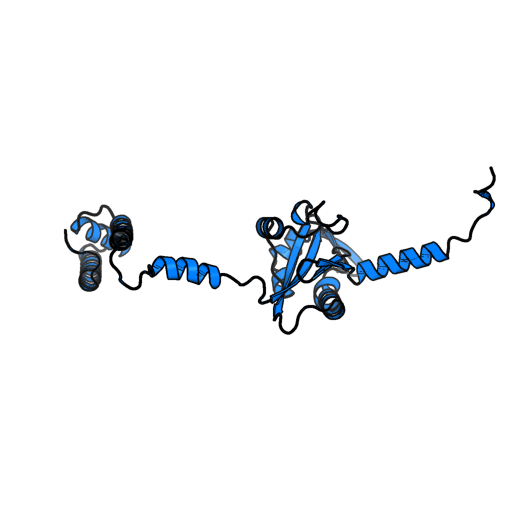
ATOM 1049 C C . LYS A 1 131 ? -8.981 5.127 2.127 1.00 95.38 131 LYS A C 1
ATOM 1051 O O . LYS A 1 131 ? -9.371 5.877 1.235 1.00 95.38 131 LYS A O 1
ATOM 1056 N N . GLU A 1 132 ? -8.683 5.558 3.350 1.00 95.44 132 GLU A N 1
ATOM 1057 C CA . GLU A 1 132 ? -8.769 6.964 3.769 1.00 95.44 132 GLU A CA 1
ATOM 1058 C C . GLU A 1 132 ? -7.810 7.858 2.979 1.00 95.44 132 GLU A C 1
ATOM 1060 O O . GLU A 1 132 ? -8.193 8.934 2.512 1.00 95.44 132 GLU A O 1
ATOM 1065 N N . VAL A 1 133 ? -6.586 7.384 2.725 1.00 95.50 133 VAL A N 1
ATOM 1066 C CA . VAL A 1 133 ? -5.640 8.106 1.862 1.00 95.50 133 VAL A CA 1
ATOM 1067 C C . VAL A 1 133 ? -6.000 8.001 0.374 1.00 95.50 133 VAL A C 1
ATOM 1069 O O . VAL A 1 133 ? -5.492 8.774 -0.441 1.00 95.50 133 VAL A O 1
ATOM 1072 N N . GLY A 1 134 ? -6.947 7.142 -0.005 1.00 94.38 134 GLY A N 1
ATOM 1073 C CA . GLY A 1 134 ? -7.357 6.918 -1.394 1.00 94.38 134 GLY A CA 1
ATOM 1074 C C . GLY A 1 134 ? -6.462 5.927 -2.143 1.00 94.38 134 GLY A C 1
ATOM 1075 O O . GLY A 1 134 ? -6.352 6.009 -3.364 1.00 94.38 134 GLY A O 1
ATOM 1076 N N . ALA A 1 135 ? -5.819 5.025 -1.409 1.00 96.88 135 ALA A N 1
ATOM 1077 C CA . ALA A 1 135 ? -5.071 3.884 -1.912 1.00 96.88 135 ALA A CA 1
ATOM 1078 C C . ALA A 1 135 ? -5.852 2.573 -1.712 1.00 96.88 135 ALA A C 1
ATOM 1080 O O . ALA A 1 135 ? -6.950 2.532 -1.151 1.00 96.88 135 ALA A O 1
ATOM 1081 N N . SER A 1 136 ? -5.273 1.472 -2.176 1.00 96.50 136 SER A N 1
ATOM 1082 C CA . SER A 1 136 ? -5.716 0.107 -1.881 1.00 96.50 136 SER A CA 1
ATOM 1083 C C . SER A 1 136 ? -4.537 -0.732 -1.410 1.00 96.50 136 SER A C 1
ATOM 1085 O O . SER A 1 136 ? -3.440 -0.589 -1.939 1.00 96.50 136 SER A O 1
ATOM 1087 N N . VAL A 1 137 ? -4.756 -1.603 -0.424 1.00 95.62 137 VAL A N 1
ATOM 1088 C CA . VAL A 1 137 ? -3.739 -2.577 -0.006 1.00 95.62 137 VAL A CA 1
ATOM 1089 C C . VAL A 1 137 ? -3.551 -3.600 -1.123 1.00 95.62 137 VAL A C 1
ATOM 1091 O O . VAL A 1 137 ? -4.531 -4.081 -1.697 1.00 95.62 137 VAL A O 1
ATOM 1094 N N . ILE A 1 138 ? -2.300 -3.921 -1.435 1.00 93.44 138 ILE A N 1
ATOM 1095 C CA . ILE A 1 138 ? -1.940 -4.934 -2.423 1.00 93.44 138 ILE A CA 1
ATOM 1096 C C . ILE A 1 138 ? -1.677 -6.248 -1.704 1.00 93.44 138 ILE A C 1
ATOM 1098 O O . ILE A 1 138 ? -0.929 -6.290 -0.732 1.00 93.44 138 ILE A O 1
ATOM 1102 N N . SER A 1 139 ? -2.314 -7.319 -2.178 1.00 90.88 139 SER A N 1
ATOM 1103 C CA . SER A 1 139 ? -2.123 -8.642 -1.592 1.00 90.88 139 SER A CA 1
ATOM 1104 C C . SER A 1 139 ? -0.766 -9.224 -1.978 1.00 90.88 139 SER A C 1
ATOM 1106 O O . SER A 1 139 ? -0.190 -8.878 -3.015 1.00 90.88 139 SER A O 1
ATOM 1108 N N . ARG A 1 140 ? -0.275 -10.159 -1.165 1.00 88.44 140 ARG A N 1
ATOM 1109 C CA . ARG A 1 140 ? 0.978 -10.863 -1.433 1.00 88.44 140 ARG A CA 1
ATOM 1110 C C . ARG A 1 140 ? 0.951 -11.574 -2.786 1.00 88.44 140 ARG A C 1
ATOM 1112 O O . ARG A 1 140 ? 1.894 -11.442 -3.555 1.00 88.44 140 ARG A O 1
ATOM 1119 N N . GLU A 1 141 ? -0.154 -12.236 -3.126 1.00 89.25 141 GLU A N 1
ATOM 1120 C CA . GLU A 1 141 ? -0.307 -12.942 -4.405 1.00 89.25 141 GLU A CA 1
ATOM 1121 C C . GLU A 1 141 ? -0.236 -11.980 -5.601 1.00 89.25 141 GLU A C 1
ATOM 1123 O O . GLU A 1 141 ? 0.269 -12.325 -6.671 1.00 89.25 141 GLU A O 1
ATOM 1128 N N . GLU A 1 142 ? -0.736 -10.753 -5.434 1.00 89.19 142 GLU A N 1
ATOM 1129 C CA . GLU A 1 142 ? -0.635 -9.711 -6.451 1.00 89.19 142 GLU A CA 1
ATOM 1130 C C . GLU A 1 142 ? 0.806 -9.197 -6.600 1.00 89.19 142 GLU A C 1
ATOM 1132 O O . GLU A 1 142 ? 1.263 -9.017 -7.731 1.00 89.19 142 GLU A O 1
ATOM 1137 N N . LEU A 1 143 ? 1.538 -8.996 -5.496 1.00 89.00 143 LEU A N 1
ATOM 1138 C CA . LEU A 1 143 ? 2.962 -8.628 -5.533 1.00 89.00 143 LEU A CA 1
ATOM 1139 C C . LEU A 1 143 ? 3.816 -9.726 -6.183 1.00 89.00 143 LEU A C 1
ATOM 1141 O O . LEU A 1 143 ? 4.671 -9.421 -7.019 1.00 89.00 143 LEU A O 1
ATOM 1145 N N . GLU A 1 144 ? 3.550 -10.990 -5.846 1.00 88.56 144 GLU A N 1
ATOM 1146 C CA . GLU A 1 144 ? 4.176 -12.173 -6.446 1.00 88.56 144 GLU A CA 1
ATOM 1147 C C . GLU A 1 144 ? 3.939 -12.203 -7.957 1.00 88.56 144 GLU A C 1
ATOM 1149 O O . GLU A 1 144 ? 4.884 -12.284 -8.743 1.00 88.56 144 GLU A O 1
ATOM 1154 N N . ARG A 1 145 ? 2.684 -12.023 -8.390 1.00 89.06 145 ARG A N 1
ATOM 1155 C CA . ARG A 1 145 ? 2.326 -11.988 -9.815 1.00 89.06 145 ARG A CA 1
ATOM 1156 C C . ARG A 1 145 ? 3.021 -10.859 -10.577 1.00 89.06 145 ARG A C 1
ATOM 1158 O O . ARG A 1 145 ? 3.341 -11.031 -11.752 1.00 89.06 145 ARG A O 1
ATOM 1165 N N . ARG A 1 146 ? 3.191 -9.690 -9.953 1.00 87.69 146 ARG A N 1
ATOM 1166 C CA . ARG A 1 146 ? 3.815 -8.519 -10.590 1.00 87.69 146 ARG A CA 1
ATOM 1167 C C . ARG A 1 146 ? 5.339 -8.609 -10.648 1.00 87.69 146 ARG A C 1
ATOM 1169 O O . ARG A 1 146 ? 5.914 -7.917 -11.483 1.00 87.69 146 ARG A O 1
ATOM 1176 N N . ALA A 1 147 ? 5.967 -9.418 -9.789 1.00 88.69 147 ALA A N 1
ATOM 1177 C CA . ALA A 1 147 ? 7.420 -9.579 -9.713 1.00 88.69 147 ALA A CA 1
ATOM 1178 C C . ALA A 1 147 ? 8.162 -8.225 -9.717 1.00 88.69 147 ALA A C 1
ATOM 1180 O O . ALA A 1 147 ? 9.098 -7.998 -10.486 1.00 88.69 147 ALA A O 1
ATOM 1181 N N . LEU A 1 148 ? 7.694 -7.286 -8.884 1.00 89.12 148 LEU A N 1
ATOM 1182 C CA . LEU A 1 148 ? 8.300 -5.958 -8.774 1.00 89.12 148 LEU A CA 1
ATOM 1183 C C . LEU A 1 148 ? 9.701 -6.066 -8.162 1.00 89.12 148 LEU A C 1
ATOM 1185 O O . LEU A 1 148 ? 9.872 -6.851 -7.232 1.00 89.12 148 LEU A O 1
ATOM 1189 N N . PRO A 1 149 ? 10.690 -5.288 -8.628 1.00 89.94 149 PRO A N 1
ATOM 1190 C CA . PRO A 1 149 ? 12.045 -5.343 -8.086 1.00 89.94 149 PRO A CA 1
ATOM 1191 C C . PRO A 1 149 ? 12.084 -4.843 -6.638 1.00 89.94 149 PRO A C 1
ATOM 1193 O O . PRO A 1 149 ? 11.396 -3.882 -6.289 1.00 89.94 149 PRO A O 1
ATOM 1196 N N . ALA A 1 150 ? 12.911 -5.474 -5.809 1.00 86.94 150 ALA A N 1
ATOM 1197 C CA . ALA A 1 150 ? 13.152 -5.056 -4.432 1.00 86.94 150 ALA A CA 1
ATOM 1198 C C . ALA A 1 150 ? 13.838 -3.669 -4.348 1.00 86.94 150 ALA A C 1
ATOM 1200 O O . ALA A 1 150 ? 14.499 -3.257 -5.305 1.00 86.94 150 ALA A O 1
ATOM 1201 N N . PRO A 1 151 ? 13.755 -2.959 -3.201 1.00 81.19 151 PRO A N 1
ATOM 1202 C CA . PRO A 1 151 ? 14.321 -1.613 -3.041 1.00 81.19 151 PRO A CA 1
ATOM 1203 C C . PRO A 1 151 ? 15.827 -1.525 -3.342 1.00 81.19 151 PRO A C 1
ATOM 1205 O O . PRO A 1 151 ? 16.288 -0.539 -3.911 1.00 81.19 151 PRO A O 1
ATOM 1208 N N . HIS A 1 152 ? 16.591 -2.561 -2.986 1.00 74.62 152 HIS A N 1
ATOM 1209 C CA . HIS A 1 152 ? 18.053 -2.605 -3.139 1.00 74.62 152 HIS A CA 1
ATOM 1210 C C . HIS A 1 152 ? 18.528 -3.713 -4.094 1.00 74.62 152 HIS A C 1
ATOM 1212 O O . HIS A 1 15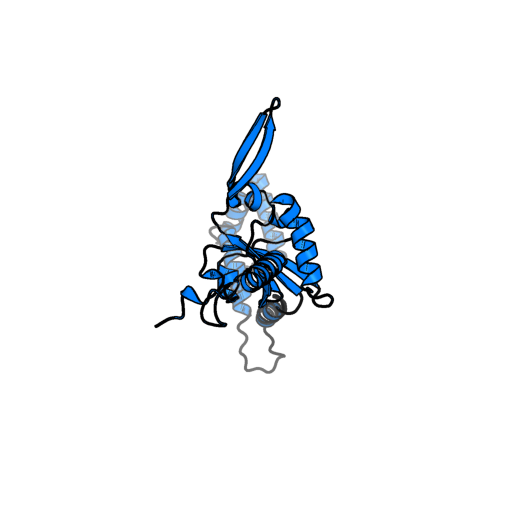2 ? 19.726 -3.958 -4.215 1.00 74.62 152 HIS A O 1
ATOM 1218 N N . GLY A 1 153 ? 17.599 -4.411 -4.753 1.00 64.06 153 GLY A N 1
ATOM 1219 C CA . GLY A 1 153 ? 17.924 -5.527 -5.635 1.00 64.06 153 GLY A CA 1
ATOM 1220 C C . GLY A 1 153 ? 18.360 -5.056 -7.018 1.00 64.06 153 GLY A C 1
ATOM 1221 O O . GLY A 1 153 ? 17.803 -4.102 -7.566 1.00 64.06 153 GLY A O 1
ATOM 1222 N N . LYS A 1 154 ? 19.316 -5.761 -7.634 1.00 67.81 154 LYS A N 1
ATOM 1223 C CA . LYS A 1 154 ? 19.515 -5.623 -9.080 1.00 67.81 154 LYS A CA 1
ATOM 1224 C C . LYS A 1 154 ? 18.258 -6.120 -9.808 1.00 67.81 154 LYS A C 1
ATOM 1226 O O . LYS A 1 154 ? 17.596 -7.043 -9.322 1.00 67.81 154 LYS A O 1
ATOM 1231 N N . PRO A 1 155 ? 17.919 -5.546 -10.977 1.00 66.88 155 PRO A N 1
ATOM 1232 C CA . PRO A 1 155 ? 16.778 -6.006 -11.758 1.00 66.88 155 PRO A CA 1
ATOM 1233 C C . PRO A 1 155 ? 16.846 -7.517 -12.018 1.00 66.88 155 PRO A C 1
ATOM 1235 O O . PRO A 1 155 ? 17.804 -7.998 -12.619 1.00 66.88 155 PRO A O 1
ATOM 1238 N N . GLY A 1 156 ? 15.821 -8.247 -11.575 1.00 68.19 156 GLY A N 1
ATOM 1239 C CA . GLY A 1 156 ? 15.702 -9.694 -11.772 1.00 68.19 156 GLY A CA 1
ATOM 1240 C C . GLY A 1 156 ? 16.392 -10.573 -10.724 1.00 68.19 156 GLY A C 1
ATOM 1241 O O . GLY A 1 156 ? 16.338 -11.789 -10.878 1.00 68.19 156 GLY A O 1
ATOM 1242 N N . GLU A 1 157 ? 17.014 -10.001 -9.687 1.00 79.56 157 GLU A N 1
ATOM 1243 C CA . GLU A 1 157 ? 17.640 -10.784 -8.607 1.00 79.56 157 GLU A CA 1
ATOM 1244 C C . GLU A 1 157 ? 16.751 -10.927 -7.369 1.00 79.56 157 GLU A C 1
ATOM 1246 O O . GLU A 1 157 ? 16.671 -12.017 -6.817 1.00 79.56 157 GLU A O 1
ATOM 1251 N N . TYR A 1 158 ? 16.085 -9.847 -6.953 1.00 85.62 158 TYR A N 1
ATOM 1252 C CA . TYR A 1 158 ? 15.248 -9.827 -5.753 1.00 85.62 158 TYR A CA 1
ATOM 1253 C C . TYR A 1 158 ? 13.940 -9.101 -6.022 1.00 85.62 158 TYR A C 1
ATOM 1255 O O . TYR A 1 158 ? 13.921 -8.062 -6.699 1.00 85.62 158 TYR A O 1
ATOM 1263 N N . PHE A 1 159 ? 12.859 -9.615 -5.448 1.00 88.75 159 PHE A N 1
ATOM 1264 C CA . PHE A 1 159 ? 11.514 -9.113 -5.679 1.00 88.75 159 PHE A CA 1
ATOM 1265 C C . PHE A 1 159 ? 10.851 -8.607 -4.404 1.00 88.75 159 PHE A C 1
ATOM 1267 O O . PHE A 1 159 ? 11.091 -9.099 -3.310 1.00 88.75 159 PHE A O 1
ATOM 1274 N N . LEU A 1 160 ? 9.959 -7.630 -4.550 1.00 89.06 160 LEU A N 1
ATOM 1275 C CA . LEU A 1 160 ? 9.306 -6.955 -3.431 1.00 89.06 160 LEU A CA 1
ATOM 1276 C C . LEU A 1 160 ? 8.505 -7.910 -2.531 1.00 89.06 160 LEU A C 1
ATOM 1278 O O . LEU A 1 160 ? 8.449 -7.702 -1.328 1.00 89.06 160 LEU A O 1
ATOM 1282 N N . HIS A 1 161 ? 7.920 -8.964 -3.107 1.00 89.19 161 HIS A N 1
ATOM 1283 C CA . HIS A 1 161 ? 7.137 -9.971 -2.380 1.00 89.19 161 HIS A CA 1
ATOM 1284 C C . HIS A 1 161 ? 7.982 -10.948 -1.548 1.00 89.19 161 HIS A C 1
ATOM 1286 O O . HIS A 1 161 ? 7.429 -11.729 -0.776 1.00 89.19 161 HIS A O 1
ATOM 1292 N N . GLU A 1 162 ? 9.301 -10.959 -1.748 1.00 88.94 162 GLU A N 1
ATOM 1293 C CA . GLU A 1 162 ? 10.234 -11.794 -0.984 1.00 88.94 162 GLU A CA 1
ATOM 1294 C C . GLU A 1 162 ? 10.610 -11.149 0.355 1.00 88.94 162 GLU A C 1
ATOM 1296 O O . GLU A 1 162 ? 11.261 -11.782 1.182 1.00 88.94 162 GLU A O 1
ATOM 1301 N N . TYR A 1 163 ? 10.195 -9.899 0.568 1.00 86.62 163 TYR A N 1
ATOM 1302 C CA . TYR A 1 163 ? 10.396 -9.151 1.798 1.00 86.62 163 TYR A CA 1
ATOM 1303 C C . TYR A 1 163 ? 9.078 -9.075 2.575 1.00 86.62 163 TYR A C 1
ATOM 1305 O O . TYR A 1 163 ? 8.003 -9.021 1.973 1.00 86.62 163 TYR A O 1
ATOM 1313 N N . ASP A 1 164 ? 9.174 -9.020 3.904 1.00 87.12 164 ASP A N 1
ATOM 1314 C CA . ASP A 1 164 ? 8.035 -8.830 4.815 1.00 87.12 164 ASP A CA 1
ATOM 1315 C C . ASP A 1 164 ? 7.566 -7.363 4.770 1.00 87.12 164 ASP A C 1
ATOM 1317 O O . ASP A 1 164 ? 7.843 -6.549 5.661 1.00 87.12 164 ASP A O 1
ATOM 1321 N N . LEU A 1 165 ? 6.943 -7.010 3.642 1.00 90.31 165 LEU A N 1
ATOM 1322 C CA . LEU A 1 165 ? 6.499 -5.665 3.311 1.00 90.31 165 LEU A CA 1
ATOM 1323 C C . LEU A 1 165 ? 5.018 -5.616 2.969 1.00 90.31 165 LEU A C 1
ATOM 1325 O O . LEU A 1 165 ? 4.519 -6.313 2.079 1.00 90.31 165 LEU A O 1
ATOM 1329 N N . THR A 1 166 ? 4.362 -4.618 3.544 1.00 93.25 166 THR A N 1
ATOM 1330 C CA . THR A 1 166 ? 2.998 -4.263 3.209 1.00 93.25 166 THR A CA 1
ATOM 1331 C C . THR A 1 166 ? 3.031 -3.133 2.203 1.00 93.25 166 THR A C 1
ATOM 1333 O O . THR A 1 166 ? 3.728 -2.135 2.374 1.00 93.25 166 THR A O 1
ATOM 1336 N N . CYS A 1 167 ? 2.257 -3.276 1.132 1.00 95.75 167 CYS A N 1
ATOM 1337 C CA . CYS A 1 167 ? 2.231 -2.314 0.041 1.00 95.75 167 CYS A CA 1
ATOM 1338 C C . CYS A 1 167 ? 0.832 -1.728 -0.137 1.00 95.75 167 CYS A C 1
ATOM 1340 O O . CYS A 1 167 ? -0.157 -2.463 -0.192 1.00 95.75 167 CYS A O 1
ATOM 1342 N N . ILE A 1 168 ? 0.747 -0.407 -0.299 1.00 97.50 168 ILE A N 1
ATOM 1343 C CA . ILE A 1 168 ? -0.481 0.272 -0.729 1.00 97.50 168 ILE A CA 1
ATOM 1344 C C . ILE A 1 168 ? -0.266 0.920 -2.095 1.00 97.50 168 ILE A C 1
ATOM 1346 O O . ILE A 1 168 ? 0.822 1.403 -2.402 1.00 97.50 168 ILE A O 1
ATOM 1350 N N . GLU A 1 169 ? -1.313 0.950 -2.911 1.00 97.50 169 GLU A N 1
ATOM 1351 C CA . GLU A 1 169 ? -1.274 1.443 -4.283 1.00 97.50 169 GLU A CA 1
ATOM 1352 C C . GLU A 1 169 ? -2.278 2.571 -4.510 1.00 97.50 169 GLU A C 1
ATOM 1354 O O . GLU A 1 169 ? -3.465 2.450 -4.200 1.00 97.50 169 GLU A O 1
ATOM 1359 N N . PHE A 1 170 ? -1.798 3.642 -5.132 1.00 97.38 170 PHE A N 1
ATOM 1360 C CA . PHE A 1 170 ? -2.605 4.703 -5.708 1.00 97.38 170 PHE A CA 1
ATOM 1361 C C . PHE A 1 170 ? -2.669 4.524 -7.220 1.00 97.38 170 PHE A C 1
ATOM 1363 O O . PHE A 1 170 ? -1.647 4.468 -7.908 1.00 97.38 170 PHE A O 1
ATOM 1370 N N . LEU A 1 171 ? -3.887 4.502 -7.749 1.00 94.88 171 LEU A N 1
ATOM 1371 C CA . LEU A 1 171 ? -4.128 4.428 -9.183 1.00 94.88 171 LEU A CA 1
ATOM 1372 C C . LEU A 1 171 ? -4.607 5.780 -9.697 1.00 94.88 171 LEU A C 1
ATOM 1374 O O . LEU A 1 171 ? -5.492 6.405 -9.111 1.00 94.88 171 LEU A O 1
ATOM 1378 N N . ARG A 1 172 ? -4.050 6.213 -10.827 1.00 92.12 172 ARG A N 1
ATOM 1379 C CA . ARG A 1 172 ? -4.569 7.348 -11.596 1.00 92.12 172 ARG A CA 1
ATOM 1380 C C . ARG A 1 172 ? -4.722 7.001 -13.067 1.00 92.12 172 ARG A C 1
ATOM 1382 O O . ARG A 1 172 ? -4.238 5.971 -13.524 1.00 92.12 172 ARG A O 1
ATOM 1389 N N . ASP A 1 173 ? -5.452 7.825 -13.807 1.00 88.88 173 ASP A N 1
ATOM 1390 C CA . ASP A 1 173 ? -5.635 7.636 -15.248 1.00 88.88 173 ASP A CA 1
ATOM 1391 C C . ASP A 1 173 ? -4.282 7.699 -15.977 1.00 88.88 173 ASP A C 1
ATOM 1393 O O . ASP A 1 173 ? -3.467 8.578 -15.698 1.00 88.88 173 ASP A O 1
ATOM 1397 N N . LYS A 1 174 ? -4.020 6.781 -16.914 1.00 85.50 174 LYS A N 1
ATOM 1398 C CA . LYS A 1 174 ? -2.736 6.736 -17.632 1.00 85.50 174 LYS A CA 1
ATOM 1399 C C . LYS A 1 174 ? -2.494 7.943 -18.545 1.00 85.50 174 LYS A C 1
ATOM 1401 O O . LYS A 1 174 ? -1.344 8.232 -18.859 1.00 85.50 174 LYS A O 1
ATOM 1406 N N . ASN A 1 175 ? -3.537 8.674 -18.937 1.00 88.38 175 ASN A N 1
ATOM 1407 C CA . ASN A 1 175 ? -3.396 9.935 -19.671 1.00 88.38 175 ASN A CA 1
ATOM 1408 C C . ASN A 1 175 ? -2.838 11.067 -18.792 1.00 88.38 175 ASN A C 1
ATOM 1410 O O . ASN A 1 175 ? -2.445 12.111 -19.303 1.00 88.38 175 ASN A O 1
ATOM 1414 N N . ASN A 1 176 ? -2.782 10.853 -17.477 1.00 90.00 176 ASN A N 1
ATOM 1415 C CA . ASN A 1 176 ? -2.107 11.709 -16.518 1.00 90.00 176 ASN A CA 1
ATOM 1416 C C . ASN A 1 176 ? -1.241 10.826 -15.597 1.00 90.00 176 ASN A C 1
ATOM 1418 O O . ASN A 1 176 ? -1.634 10.594 -14.458 1.00 90.00 176 ASN A O 1
ATOM 1422 N N . PRO A 1 177 ? -0.111 10.262 -16.068 1.00 93.19 177 PRO A N 1
ATOM 1423 C CA . PRO A 1 177 ? 0.654 9.223 -15.362 1.00 93.19 177 PRO A CA 1
ATOM 1424 C C . PRO A 1 177 ? 1.587 9.797 -14.297 1.00 93.19 177 PRO A C 1
ATOM 1426 O O . PRO A 1 177 ? 2.051 10.919 -14.484 1.00 93.19 177 PRO A O 1
ATOM 1429 N N . TRP A 1 178 ? 1.842 9.077 -13.192 1.00 95.75 178 TRP A N 1
ATOM 1430 C CA . TRP A 1 178 ? 2.593 9.565 -12.018 1.00 95.75 178 TRP A CA 1
ATOM 1431 C C . TRP A 1 178 ? 3.925 10.193 -12.407 1.00 95.75 178 TRP A C 1
ATOM 1433 O O . TRP A 1 178 ? 4.807 9.538 -12.949 1.00 95.75 178 TRP A O 1
ATOM 1443 N N . SER A 1 179 ? 4.074 11.483 -12.101 1.00 96.31 179 SER A N 1
ATOM 1444 C CA . SER A 1 179 ? 5.391 12.098 -12.025 1.00 96.31 179 SER A CA 1
ATOM 1445 C C . SER A 1 179 ? 5.955 11.877 -10.623 1.00 96.31 179 SER A C 1
ATOM 1447 O O . SER A 1 179 ? 5.199 11.827 -9.648 1.00 96.31 179 SER A O 1
ATOM 1449 N N . LYS A 1 180 ? 7.286 11.793 -10.507 1.00 96.88 180 LYS A N 1
ATOM 1450 C CA . LYS A 1 180 ? 7.978 11.713 -9.210 1.00 96.88 180 LYS A 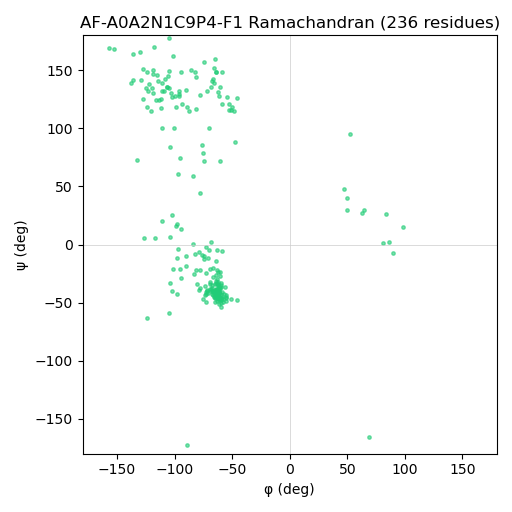CA 1
ATOM 1451 C C . LYS A 1 180 ? 7.513 12.826 -8.265 1.00 96.88 180 LYS A C 1
ATOM 1453 O O . LYS A 1 180 ? 7.142 12.561 -7.130 1.00 96.88 180 LYS A O 1
ATOM 1458 N N . ARG A 1 181 ? 7.455 14.062 -8.773 1.00 97.38 181 ARG A N 1
ATOM 1459 C CA . ARG A 1 181 ? 7.042 15.246 -8.010 1.00 97.38 181 ARG A CA 1
ATOM 1460 C C . ARG A 1 181 ? 5.617 15.124 -7.468 1.00 97.38 181 ARG A C 1
ATOM 1462 O O . ARG A 1 181 ? 5.394 15.433 -6.301 1.00 97.38 181 ARG A O 1
ATOM 1469 N N . ASP A 1 182 ? 4.668 14.684 -8.296 1.00 97.25 182 ASP A N 1
ATOM 1470 C CA . ASP A 1 182 ? 3.278 14.514 -7.854 1.00 97.25 182 ASP A CA 1
ATOM 1471 C C . ASP A 1 182 ? 3.160 13.401 -6.812 1.00 97.25 182 ASP A C 1
ATOM 1473 O O . ASP A 1 182 ? 2.401 13.534 -5.855 1.00 97.25 182 ASP A O 1
ATOM 1477 N N . ALA A 1 183 ? 3.898 12.304 -7.008 1.00 97.69 183 ALA A N 1
ATOM 1478 C CA . ALA A 1 183 ? 3.927 11.178 -6.087 1.00 97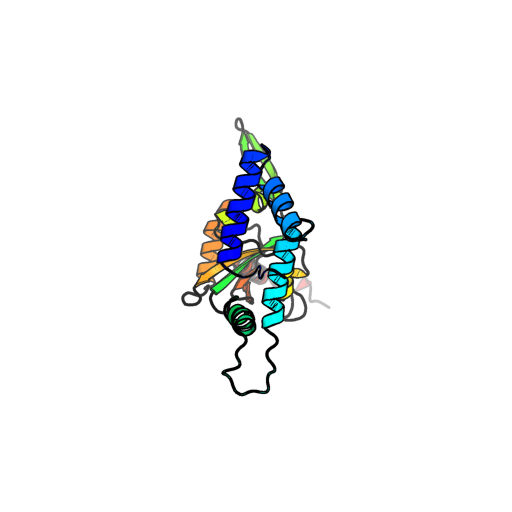.69 183 ALA A CA 1
ATOM 1479 C C . ALA A 1 183 ? 4.492 11.591 -4.722 1.00 97.69 183 ALA A C 1
ATOM 1481 O O . ALA A 1 183 ? 3.843 11.363 -3.703 1.00 97.69 183 ALA A O 1
ATOM 1482 N N . ASP A 1 184 ? 5.634 12.283 -4.701 1.00 98.00 184 ASP A N 1
ATOM 1483 C CA . ASP A 1 184 ? 6.228 12.830 -3.477 1.00 98.00 184 ASP A CA 1
ATOM 1484 C C . ASP A 1 184 ? 5.253 13.775 -2.764 1.00 98.00 184 ASP A C 1
ATOM 1486 O O . ASP A 1 184 ? 5.030 13.660 -1.559 1.00 98.00 184 ASP A O 1
ATOM 1490 N N . GLN A 1 185 ? 4.618 14.694 -3.498 1.00 97.62 185 GLN A N 1
ATOM 1491 C CA . GLN A 1 185 ? 3.660 15.628 -2.908 1.00 97.62 185 GLN A CA 1
ATOM 1492 C C . GLN A 1 185 ? 2.435 14.906 -2.331 1.00 97.62 185 GLN A C 1
ATOM 1494 O O . GLN A 1 185 ? 1.971 15.255 -1.245 1.00 97.62 185 GLN A O 1
ATOM 1499 N N . LEU A 1 186 ? 1.918 13.890 -3.025 1.00 97.25 186 LEU A N 1
ATOM 1500 C CA . LEU A 1 186 ? 0.813 13.070 -2.536 1.00 97.25 186 LEU A CA 1
ATOM 1501 C C . LEU A 1 186 ? 1.196 12.345 -1.242 1.00 97.25 186 LEU A C 1
ATOM 1503 O O . LEU A 1 186 ? 0.455 12.435 -0.263 1.00 97.25 186 LEU A O 1
ATOM 1507 N N . ILE A 1 187 ? 2.336 11.651 -1.229 1.00 97.06 187 ILE A N 1
ATOM 1508 C CA . ILE A 1 187 ? 2.804 10.872 -0.077 1.00 97.06 187 ILE A CA 1
ATOM 1509 C C . ILE A 1 187 ? 3.045 11.795 1.117 1.00 97.06 187 ILE A C 1
ATOM 1511 O O . ILE A 1 187 ? 2.524 11.518 2.195 1.00 97.06 187 ILE A O 1
ATOM 1515 N N . LYS A 1 188 ? 3.713 12.942 0.926 1.00 96.62 188 LYS A N 1
ATOM 1516 C CA . LYS A 1 188 ? 3.897 13.951 1.984 1.00 96.62 188 LYS A CA 1
ATOM 1517 C C . LYS A 1 188 ? 2.573 14.399 2.587 1.00 96.62 188 LYS A C 1
ATOM 1519 O O . LYS A 1 188 ? 2.407 14.420 3.805 1.00 96.62 188 LYS A O 1
ATOM 1524 N N . ASN A 1 189 ? 1.616 14.731 1.726 1.00 96.88 189 ASN A N 1
ATOM 1525 C CA . ASN A 1 189 ? 0.346 15.296 2.160 1.00 96.88 189 ASN A CA 1
ATOM 1526 C C . ASN A 1 189 ? -0.577 14.266 2.807 1.00 96.88 189 ASN A C 1
ATOM 1528 O O . ASN A 1 189 ? -1.328 14.620 3.714 1.00 96.88 189 ASN A O 1
ATOM 1532 N N . LYS A 1 190 ? -0.571 13.019 2.326 1.00 96.25 190 LYS A N 1
ATOM 1533 C CA . LYS A 1 190 ? -1.547 12.002 2.732 1.00 96.25 190 LYS A CA 1
ATOM 1534 C C . LYS A 1 190 ? -1.011 10.964 3.705 1.00 96.25 190 LYS A C 1
ATOM 1536 O O . LYS A 1 190 ? -1.786 10.472 4.516 1.00 96.25 190 LYS A O 1
ATOM 1541 N N . ILE A 1 191 ? 0.267 10.613 3.602 1.00 96.25 191 ILE A N 1
ATOM 1542 C CA . ILE A 1 191 ? 0.904 9.569 4.409 1.00 96.25 191 ILE A CA 1
ATOM 1543 C C . ILE A 1 191 ? 1.777 10.226 5.475 1.00 96.25 191 ILE A C 1
ATOM 1545 O O . ILE A 1 191 ? 1.508 10.059 6.663 1.00 96.25 191 ILE A O 1
ATOM 1549 N N . SER A 1 192 ? 2.766 11.036 5.079 1.00 94.81 192 SER A N 1
ATOM 1550 C CA . SER A 1 192 ? 3.727 11.610 6.033 1.00 94.81 192 SER A CA 1
ATOM 1551 C C . SER A 1 192 ? 3.074 12.529 7.062 1.00 94.81 192 SER A C 1
ATOM 1553 O O . SER A 1 192 ? 3.506 12.575 8.208 1.00 94.81 192 SER A O 1
ATOM 1555 N N . SER A 1 193 ? 2.000 13.223 6.688 1.00 92.25 193 SER A N 1
ATOM 1556 C CA . SER A 1 193 ? 1.208 14.044 7.610 1.00 92.25 193 SER A CA 1
ATOM 1557 C C . SER A 1 193 ? 0.523 13.248 8.729 1.00 92.25 193 SER A C 1
ATOM 1559 O O . SER A 1 193 ? 0.191 13.830 9.758 1.00 92.25 193 SER A O 1
ATOM 1561 N N . GLN A 1 194 ? 0.310 11.941 8.545 1.00 91.62 194 GLN A N 1
ATOM 1562 C CA . GLN A 1 194 ? -0.381 11.079 9.507 1.00 91.62 194 GLN A CA 1
ATOM 1563 C C . GLN A 1 194 ? 0.577 10.222 10.331 1.00 91.62 194 GLN A C 1
ATOM 1565 O O . GLN A 1 194 ? 0.356 10.035 11.526 1.00 91.62 194 GLN A O 1
ATOM 1570 N N . ILE A 1 195 ? 1.622 9.689 9.693 1.00 92.56 195 ILE A N 1
ATOM 1571 C CA . ILE A 1 195 ? 2.522 8.698 10.305 1.00 92.56 195 ILE A CA 1
ATOM 1572 C C . ILE A 1 195 ? 4.004 9.092 10.233 1.00 92.56 195 ILE A C 1
ATOM 1574 O O . ILE A 1 195 ? 4.877 8.308 10.596 1.00 92.56 195 ILE A O 1
ATOM 1578 N N . GLY A 1 196 ? 4.312 10.300 9.758 1.00 92.31 196 GLY A N 1
ATOM 1579 C CA . GLY A 1 196 ? 5.682 10.735 9.489 1.00 92.31 196 GLY A CA 1
ATOM 1580 C C . GLY A 1 196 ? 6.320 10.000 8.306 1.00 92.31 196 GLY A C 1
ATOM 1581 O O . GLY A 1 196 ? 5.659 9.319 7.525 1.00 92.31 196 GLY A O 1
ATOM 1582 N N . ASN A 1 197 ? 7.641 10.115 8.178 1.00 93.81 197 ASN A N 1
ATOM 1583 C CA . ASN A 1 197 ? 8.437 9.449 7.139 1.00 93.81 197 ASN A CA 1
ATOM 1584 C C . ASN A 1 197 ? 8.677 7.952 7.458 1.00 93.81 197 ASN A C 1
ATOM 1586 O O . ASN A 1 197 ? 9.796 7.460 7.377 1.00 93.81 197 ASN A O 1
ATOM 1590 N N . LYS A 1 198 ? 7.637 7.234 7.903 1.00 93.94 198 LYS A N 1
ATOM 1591 C CA . LYS A 1 198 ? 7.689 5.824 8.329 1.00 93.94 198 LYS A CA 1
ATOM 1592 C C . LYS A 1 198 ? 7.257 4.876 7.207 1.00 93.94 198 LYS A C 1
ATOM 1594 O O . LYS A 1 198 ? 6.270 4.163 7.321 1.00 93.94 198 LYS A O 1
ATOM 1599 N N . TYR A 1 199 ? 7.986 4.917 6.100 1.00 94.81 199 TYR A N 1
ATOM 1600 C CA . TYR A 1 199 ? 7.845 4.038 4.935 1.00 94.81 199 TYR A CA 1
ATOM 1601 C C . TYR A 1 199 ? 9.177 4.013 4.179 1.00 94.81 199 TYR A C 1
ATOM 1603 O O . TYR A 1 199 ? 10.071 4.803 4.480 1.00 94.81 199 TYR A O 1
ATOM 1611 N N . TYR A 1 200 ? 9.321 3.101 3.219 1.00 94.19 200 TYR A N 1
ATOM 1612 C CA . TYR A 1 200 ? 10.579 2.922 2.489 1.00 94.19 200 TYR A CA 1
ATOM 1613 C C . TYR A 1 200 ? 11.032 4.189 1.759 1.00 94.19 200 TYR A C 1
ATOM 1615 O O . TYR A 1 200 ? 10.206 4.945 1.251 1.00 94.19 200 TYR A O 1
ATOM 1623 N N . SER A 1 201 ? 12.348 4.380 1.621 1.00 94.19 201 SER A N 1
ATOM 1624 C CA . SER A 1 201 ? 12.947 5.507 0.888 1.00 94.19 201 SER A CA 1
ATOM 1625 C C . SER A 1 201 ? 12.764 5.441 -0.636 1.00 94.19 201 SER A C 1
ATOM 1627 O O . SER A 1 201 ? 13.049 6.401 -1.354 1.00 94.19 201 SER A O 1
ATOM 1629 N N . LYS A 1 202 ? 12.186 4.341 -1.135 1.00 95.00 202 LYS A N 1
ATOM 1630 C CA . LYS A 1 202 ? 11.756 4.162 -2.524 1.00 95.00 202 LYS A CA 1
ATOM 1631 C C . LYS A 1 202 ? 10.250 3.926 -2.616 1.00 95.00 202 LYS A C 1
ATOM 1633 O O . LYS A 1 202 ? 9.651 3.276 -1.762 1.00 95.00 202 LYS A O 1
ATOM 1638 N N . PHE A 1 203 ? 9.653 4.413 -3.698 1.00 96.69 203 PHE A N 1
ATOM 1639 C CA . PHE A 1 203 ? 8.336 3.980 -4.173 1.00 96.69 203 PHE A CA 1
ATOM 1640 C C . PHE A 1 203 ? 8.456 3.353 -5.562 1.00 96.69 203 PHE A C 1
ATOM 1642 O O . PHE A 1 203 ? 9.489 3.478 -6.219 1.00 96.69 203 PHE A O 1
ATOM 1649 N N . TRP A 1 204 ? 7.385 2.725 -6.045 1.00 95.31 204 TRP A N 1
ATOM 1650 C CA . TRP A 1 204 ? 7.336 2.172 -7.397 1.00 95.31 204 TRP A CA 1
ATOM 1651 C C . TRP A 1 204 ? 6.352 2.962 -8.245 1.00 95.31 204 TRP A C 1
ATOM 1653 O O . TRP A 1 204 ? 5.156 2.962 -7.960 1.00 95.31 204 TRP A O 1
ATOM 1663 N N . LEU A 1 205 ? 6.852 3.605 -9.303 1.00 94.88 205 LEU A N 1
ATOM 1664 C CA . LEU A 1 205 ? 6.017 4.210 -10.341 1.00 94.88 205 LEU A CA 1
ATOM 1665 C C . LEU A 1 205 ? 5.942 3.273 -11.530 1.00 94.88 205 LEU A C 1
ATOM 1667 O O . LEU A 1 205 ? 6.965 2.953 -12.136 1.00 94.88 205 LEU A O 1
ATOM 1671 N N . ASP A 1 206 ? 4.734 2.815 -11.849 1.00 92.38 206 ASP A N 1
ATOM 1672 C CA . ASP A 1 206 ? 4.488 1.879 -12.949 1.00 92.38 206 ASP A CA 1
ATOM 1673 C C . ASP A 1 206 ? 5.438 0.662 -12.901 1.00 92.38 206 ASP A C 1
ATOM 1675 O O . ASP A 1 206 ? 5.973 0.203 -13.912 1.00 92.38 206 ASP A O 1
ATOM 1679 N N . GLY A 1 207 ? 5.679 0.168 -11.681 1.00 90.12 207 GLY A N 1
ATOM 1680 C CA . GLY A 1 207 ? 6.537 -0.979 -11.384 1.00 90.12 207 GLY A CA 1
ATOM 1681 C C . GLY A 1 207 ? 8.041 -0.692 -11.327 1.00 90.12 207 GLY A C 1
ATOM 1682 O O . GLY A 1 207 ? 8.817 -1.610 -11.069 1.00 90.12 207 GLY A O 1
ATOM 1683 N N . LYS A 1 208 ? 8.472 0.558 -11.527 1.00 90.75 208 LYS A N 1
ATOM 1684 C CA . LYS A 1 208 ? 9.885 0.950 -11.447 1.00 90.75 208 LYS A CA 1
ATOM 1685 C C . LYS A 1 208 ? 10.204 1.598 -10.100 1.00 90.75 208 LYS A C 1
ATOM 1687 O O . LYS A 1 208 ? 9.526 2.565 -9.753 1.00 90.75 208 LYS A O 1
ATOM 1692 N N . PRO A 1 209 ? 11.230 1.124 -9.376 1.00 92.69 209 PRO A N 1
ATOM 1693 C CA . PRO A 1 209 ? 11.635 1.705 -8.108 1.00 92.69 209 PRO A CA 1
ATOM 1694 C C . PRO A 1 209 ? 12.305 3.057 -8.360 1.00 92.69 209 PRO A C 1
ATOM 1696 O O . PRO A 1 209 ? 13.167 3.181 -9.231 1.00 92.69 209 PRO A O 1
ATOM 1699 N N . ILE A 1 210 ? 11.891 4.071 -7.612 1.00 93.88 210 ILE A N 1
ATOM 1700 C CA . ILE A 1 210 ? 12.392 5.443 -7.697 1.00 93.88 210 ILE A CA 1
ATOM 1701 C C . ILE A 1 210 ? 12.553 5.963 -6.271 1.00 93.88 210 ILE A C 1
ATOM 1703 O O . ILE A 1 210 ? 11.692 5.715 -5.424 1.00 93.88 210 ILE A O 1
ATOM 1707 N N . ASP A 1 211 ? 13.647 6.679 -6.016 1.00 95.19 211 ASP A N 1
ATOM 1708 C CA . ASP A 1 211 ? 13.859 7.359 -4.739 1.00 95.19 211 ASP A CA 1
ATOM 1709 C C . ASP A 1 211 ? 12.768 8.399 -4.506 1.00 95.19 211 ASP A C 1
ATOM 1711 O O . ASP A 1 211 ? 12.457 9.225 -5.368 1.00 95.19 211 ASP A O 1
ATOM 1715 N N . ASN A 1 212 ? 12.140 8.327 -3.343 1.00 96.25 212 ASN A N 1
ATOM 1716 C CA . ASN A 1 212 ? 11.179 9.329 -2.916 1.00 96.25 212 ASN A CA 1
ATOM 1717 C C . ASN A 1 212 ? 11.901 10.448 -2.163 1.00 96.25 212 ASN A C 1
ATOM 1719 O O . ASN A 1 212 ? 13.128 10.490 -2.110 1.00 96.25 212 ASN A O 1
ATOM 1723 N N . HIS A 1 213 ? 11.160 11.375 -1.569 1.00 95.69 213 HIS A N 1
ATOM 1724 C CA . HIS A 1 213 ? 11.778 12.475 -0.835 1.00 95.69 213 HIS A CA 1
ATOM 1725 C C . HIS A 1 213 ? 12.651 12.057 0.353 1.00 95.69 213 HIS A C 1
ATOM 1727 O O . HIS A 1 213 ? 13.501 12.852 0.730 1.00 95.69 213 HIS A O 1
ATOM 1733 N N . ILE A 1 214 ? 12.433 10.875 0.941 1.00 95.50 214 ILE A N 1
ATOM 1734 C CA . ILE A 1 214 ? 13.305 10.314 1.981 1.00 95.50 214 ILE A CA 1
ATOM 1735 C C . ILE A 1 214 ? 14.609 9.852 1.326 1.00 95.50 214 ILE A C 1
ATOM 1737 O O . ILE A 1 214 ? 15.673 10.270 1.757 1.00 95.50 214 ILE A O 1
ATOM 1741 N N . GLY A 1 215 ? 14.541 9.078 0.238 1.00 94.50 215 GLY A N 1
ATOM 1742 C CA . GLY A 1 215 ? 15.740 8.623 -0.483 1.00 94.50 215 GLY A CA 1
ATOM 1743 C C . GLY A 1 215 ? 16.576 9.771 -1.060 1.00 94.50 215 GLY A C 1
ATOM 1744 O O . GLY A 1 215 ? 17.804 9.749 -0.995 1.00 94.50 215 GLY A O 1
ATOM 1745 N N . ASP A 1 216 ? 15.919 10.822 -1.559 1.00 94.62 216 ASP A N 1
ATOM 1746 C CA . ASP A 1 216 ? 16.582 12.052 -2.008 1.00 94.62 216 ASP A CA 1
ATOM 1747 C C . ASP A 1 216 ? 17.287 12.789 -0.852 1.00 94.62 216 ASP A C 1
ATOM 1749 O O . ASP A 1 216 ? 18.282 13.481 -1.068 1.00 94.62 216 ASP A O 1
ATOM 1753 N N . GLU A 1 217 ? 16.734 12.724 0.361 1.00 93.62 217 GLU A N 1
ATOM 1754 C CA . GLU A 1 217 ? 17.316 13.328 1.563 1.00 93.62 217 GLU A CA 1
ATOM 1755 C C . GLU A 1 217 ? 18.498 12.500 2.071 1.00 93.62 217 GLU A C 1
ATOM 1757 O O . GLU A 1 217 ? 19.579 13.060 2.227 1.00 93.62 217 GLU A O 1
ATOM 1762 N N . GLU A 1 218 ? 18.345 11.177 2.174 1.00 92.06 218 GLU A N 1
ATOM 1763 C CA . GLU A 1 218 ? 19.416 10.231 2.525 1.00 92.06 218 GLU A CA 1
ATOM 1764 C C . GLU A 1 218 ? 20.622 10.362 1.584 1.00 92.06 218 GLU A C 1
ATOM 1766 O O . GLU A 1 218 ? 21.769 10.394 2.026 1.00 92.06 218 GLU A O 1
ATOM 1771 N N . THR A 1 219 ? 20.371 10.491 0.278 1.00 90.69 219 THR A N 1
ATOM 1772 C CA . THR A 1 219 ? 21.435 10.665 -0.721 1.00 90.69 219 THR A CA 1
ATOM 1773 C C . THR A 1 219 ? 22.173 11.987 -0.515 1.00 90.69 219 THR A C 1
ATOM 1775 O O . THR A 1 219 ? 23.400 12.018 -0.512 1.00 90.69 219 THR A O 1
ATOM 1778 N N . ARG A 1 220 ? 21.436 13.080 -0.284 1.00 91.62 220 ARG A N 1
ATOM 1779 C CA . ARG A 1 220 ? 22.023 14.407 -0.053 1.00 91.62 220 ARG A CA 1
ATOM 1780 C C . ARG A 1 220 ? 22.839 14.455 1.236 1.00 91.62 220 ARG A C 1
ATOM 1782 O O . ARG A 1 220 ? 23.881 15.100 1.273 1.00 91.62 220 ARG A O 1
ATOM 1789 N N . GLU A 1 221 ? 22.364 13.799 2.291 1.00 89.44 221 GLU A N 1
ATOM 1790 C CA . GLU A 1 221 ? 23.094 13.674 3.553 1.00 89.44 221 GLU A CA 1
ATOM 1791 C C . GLU A 1 221 ? 24.383 12.872 3.366 1.00 89.44 221 GLU A C 1
ATOM 1793 O O . GLU A 1 221 ? 25.438 13.304 3.824 1.00 89.44 221 GLU A O 1
ATOM 1798 N N . ALA A 1 222 ? 24.331 11.758 2.631 1.00 87.12 222 ALA A N 1
ATOM 1799 C CA . ALA A 1 222 ? 25.512 10.958 2.324 1.00 87.12 222 ALA A CA 1
ATOM 1800 C C . ALA A 1 222 ? 26.558 11.741 1.508 1.00 87.12 222 ALA A C 1
ATOM 1802 O O . ALA A 1 222 ? 27.747 11.682 1.823 1.00 87.12 222 ALA A O 1
ATOM 1803 N N . GLU A 1 223 ? 26.126 12.506 0.500 1.00 88.12 223 GLU A N 1
ATOM 1804 C CA . GLU A 1 223 ? 27.000 13.386 -0.290 1.00 88.12 223 GLU A CA 1
ATOM 1805 C C . GLU A 1 223 ? 27.627 14.486 0.578 1.00 88.12 223 GLU A C 1
ATOM 1807 O O . GLU A 1 223 ? 28.841 14.682 0.550 1.00 88.12 223 GLU A O 1
ATOM 1812 N N . ALA A 1 224 ? 26.831 15.148 1.424 1.00 85.19 224 ALA A N 1
ATOM 1813 C CA . ALA A 1 224 ? 27.334 16.172 2.336 1.00 85.19 224 ALA A CA 1
ATOM 1814 C C . ALA A 1 224 ? 28.339 15.603 3.352 1.00 85.19 224 ALA A C 1
ATOM 1816 O O . ALA A 1 224 ? 29.340 16.247 3.657 1.00 85.19 224 ALA A O 1
ATOM 1817 N N . MET A 1 225 ? 28.107 14.390 3.864 1.00 80.56 225 MET A N 1
ATOM 1818 C CA . MET A 1 225 ? 29.052 13.716 4.756 1.00 80.56 225 MET A CA 1
ATOM 1819 C C . MET A 1 225 ? 30.354 13.354 4.037 1.00 80.56 225 MET A C 1
ATOM 1821 O O . MET A 1 225 ? 31.427 13.545 4.611 1.00 80.56 225 MET A O 1
ATOM 1825 N N . ALA A 1 226 ? 30.283 12.885 2.788 1.00 77.81 226 ALA A N 1
ATOM 1826 C CA . ALA A 1 226 ? 31.464 12.581 1.982 1.00 77.81 226 ALA A CA 1
ATOM 1827 C C . ALA A 1 226 ? 32.338 13.825 1.747 1.00 77.81 226 ALA A C 1
ATOM 1829 O O . ALA A 1 226 ? 33.558 13.739 1.883 1.00 77.81 226 ALA A O 1
ATOM 1830 N N . ASP A 1 227 ? 31.722 14.984 1.506 1.00 67.50 227 ASP A N 1
ATOM 1831 C CA . ASP A 1 227 ? 32.424 16.264 1.334 1.00 67.50 227 ASP A CA 1
ATOM 1832 C C . ASP A 1 227 ? 33.072 16.786 2.633 1.00 67.50 227 ASP A C 1
ATOM 1834 O O . ASP A 1 227 ? 33.999 17.595 2.586 1.00 67.50 227 ASP A O 1
ATOM 1838 N N . THR A 1 228 ? 32.616 16.322 3.803 1.00 64.06 228 THR A N 1
ATOM 1839 C CA . THR A 1 228 ? 33.187 16.700 5.113 1.00 64.06 228 THR A CA 1
ATOM 1840 C C . THR A 1 228 ? 34.309 15.789 5.605 1.00 64.06 228 THR A C 1
ATOM 1842 O O . THR A 1 228 ? 34.970 16.130 6.589 1.00 64.06 228 THR A O 1
ATOM 1845 N N . ILE A 1 229 ? 34.555 14.647 4.951 1.00 60.59 229 ILE A N 1
ATOM 1846 C CA . ILE A 1 229 ? 35.721 13.811 5.259 1.00 60.59 229 ILE A CA 1
ATOM 1847 C C . ILE A 1 229 ? 36.946 14.491 4.643 1.00 60.59 229 ILE A C 1
ATOM 1849 O O . ILE A 1 229 ? 37.364 14.214 3.521 1.00 60.59 229 ILE A O 1
ATOM 1853 N N . GLU A 1 230 ? 37.514 15.428 5.398 1.00 58.62 230 GLU A N 1
ATOM 1854 C CA . GLU A 1 230 ? 38.795 16.047 5.093 1.00 58.62 230 GLU A CA 1
ATOM 1855 C C . GLU A 1 230 ? 39.857 14.936 5.032 1.00 58.62 230 GLU A C 1
ATOM 1857 O O . GLU A 1 230 ? 40.037 14.171 5.985 1.00 58.62 230 GLU A O 1
ATOM 1862 N N . TYR A 1 231 ? 40.517 14.797 3.880 1.00 61.81 231 TYR A N 1
ATOM 1863 C CA . TYR A 1 231 ? 41.594 13.830 3.673 1.00 61.81 231 TYR A CA 1
ATOM 1864 C C . TYR A 1 231 ? 42.599 13.914 4.829 1.00 61.81 231 TYR A C 1
ATOM 1866 O O . TYR A 1 231 ? 43.263 14.934 5.015 1.00 61.81 231 TYR A O 1
ATOM 1874 N N . CYS A 1 232 ? 42.707 12.837 5.611 1.00 59.66 232 CYS A N 1
ATOM 1875 C CA . CYS A 1 232 ? 43.627 12.756 6.736 1.00 59.66 232 CYS A CA 1
ATOM 1876 C C . CYS A 1 232 ? 44.872 11.961 6.300 1.00 59.66 232 CYS A C 1
ATOM 1878 O O . CYS A 1 232 ? 44.829 10.728 6.284 1.00 59.66 232 CYS A O 1
ATOM 1880 N N . PRO A 1 233 ? 45.998 12.619 5.953 1.00 60.50 233 PRO A N 1
ATOM 1881 C CA . PRO A 1 233 ? 47.206 11.950 5.450 1.00 60.50 233 PRO A CA 1
ATOM 1882 C C . PRO A 1 233 ? 47.865 10.981 6.448 1.00 60.50 233 PRO A C 1
ATOM 1884 O O . PRO A 1 233 ? 48.830 10.313 6.098 1.00 60.50 233 PRO A O 1
ATOM 1887 N N . ALA A 1 234 ? 47.373 10.887 7.687 1.00 60.00 234 ALA A N 1
ATOM 1888 C CA . ALA A 1 234 ? 47.911 9.996 8.713 1.00 60.00 234 ALA A CA 1
ATOM 1889 C C . ALA A 1 234 ? 47.535 8.510 8.527 1.00 60.00 234 ALA A C 1
ATOM 1891 O O . ALA A 1 234 ? 48.064 7.675 9.256 1.00 60.00 234 ALA A O 1
ATOM 1892 N N . ILE A 1 235 ? 46.633 8.171 7.594 1.00 58.19 235 ILE A N 1
ATOM 1893 C CA . ILE A 1 235 ? 46.189 6.782 7.358 1.00 58.19 235 ILE A CA 1
ATOM 1894 C C . ILE A 1 235 ? 46.869 6.147 6.130 1.00 58.19 235 ILE A C 1
ATOM 1896 O O . ILE A 1 235 ? 46.981 4.928 6.078 1.00 58.19 235 ILE A O 1
ATOM 1900 N N . ASP A 1 236 ? 47.404 6.939 5.196 1.00 53.38 236 ASP A N 1
ATOM 1901 C CA . ASP A 1 236 ? 47.977 6.431 3.932 1.00 53.38 236 ASP A CA 1
ATOM 1902 C C . ASP A 1 236 ? 49.517 6.376 3.934 1.00 53.38 236 ASP A C 1
ATOM 1904 O O . ASP A 1 236 ? 50.187 6.473 2.908 1.00 53.38 236 ASP A O 1
ATOM 1908 N N . GLY A 1 237 ? 50.100 6.257 5.126 1.00 56.31 237 GLY A N 1
ATOM 1909 C CA . GLY A 1 237 ? 51.529 6.049 5.298 1.00 56.31 237 GLY A CA 1
ATOM 1910 C C . GLY A 1 237 ? 51.839 4.606 5.658 1.00 56.31 237 GLY A C 1
ATOM 1911 O O . GLY A 1 237 ? 52.006 4.358 6.844 1.00 56.31 237 GLY A O 1
ATOM 1912 N N . TYR A 1 238 ? 51.942 3.710 4.666 1.00 45.72 238 TYR A N 1
ATOM 1913 C CA . TYR A 1 238 ? 52.868 2.559 4.640 1.00 45.72 238 TYR A CA 1
ATOM 1914 C C . TYR A 1 238 ? 53.081 2.034 3.217 1.00 45.72 238 TYR A C 1
ATOM 1916 O O . TYR A 1 238 ? 52.083 1.677 2.556 1.00 45.72 238 TYR A O 1
#

Nearest PDB structures (foldseek):
  8fbp-assembly1_U  TM=3.077E-01  e=3.752E-02  Pseudomonas aeruginosa PAO1
  1z14-assembly1_A  TM=5.276E-01  e=1.387E+00  Minute virus of mice
  7z5e-assembly1_A  TM=4.580E-01  e=3.178E+00  Minute virus of mice
  1vh8-assembly1_C  TM=4.391E-01  e=5.413E+00  Haemophilus influenzae
  8er8-assembly1_A-60  TM=3.488E-01  e=9.783E+00  unclassified Densovirinae

Sequence (238 aa):
MTDITTSTFRSNFKKLARTIQKNDGICYSKAQDRAAKKYKFDSYHALQAYRKSINNESNIVNANLGTDGVNFQYAKAQGNKGKQLNPNQHSSLLVAFHDDLTILKSHKEDGEFISIWENFQTEYLDKGFAKEVGASVISREELERRALPAPHGKPGEYFLHEYDLTCIEFLRDKNNPWSKRDADQLIKNKISSQIGNKYYSKFWLDGKPIDNHIGDEETREAEAMADTIEYCPAIDGY